Protein AF-0000000084338779 (afdb_homodimer)

Nearest PDB structures (foldseek):
  4zzl-assembly1_B  TM=6.891E-01  e=5.370E-05  Pseudomonas aeruginosa
  1lnw-assembly7_A  TM=6.850E-01  e=6.784E-05  Pseudomonas aeruginosa
  2nyx-assembly2_D  TM=7.012E-01  e=1.537E-04  Mycobacterium tuberculosis H37Rv
  7dvs-assembly1_B  TM=5.925E-01  e=2.454E-04  Streptococcus agalactiae
  7dvr-assembly1_A-2  TM=5.991E-01  e=1.942E-04  Streptococcus agalactiae NEM316

Sequence (320 aa):
MVVHHRVAELELSLLALFAGWVMADELQRRLVAEGLPDLRFSDAVVIQHVLAEPLSITELARRMGVTQQAASKTVADMERRGLLVRAPVPGDARARRLQLTGTGEAAVAAARRLRARLDAELADAYGAERLADARALLAEVIDRFGGTAAIRARRVRPPAMVVHHRVAELELSLLALFAGWVMADELQRRLVAEGLPDLRFSDAVVIQHVLAEPLSITELARRMGVTQQAASKTVADMERRGLLVRAPVPGDARARRLQLTGTGEAAVAAARRLRARLDAELADAYGAERLADARALLAEVIDRFGGTAAIRARRVRPPA

Secondary structure (DSSP, 8-state):
------GGGS-HHHHHHHHHHHHHHHHHHHHHHTT-TT--HHHHHHHHHHHHS---HHHHHHHHTS-HHHHHHHHHHHHHTTSEEEEEETTEEEEEEEEE-HHHHHHHHHHHHHHHHHHHHHHHHH-HHHHHHHHHHHHHHHHHTT-HHHHHTT------/------GGGS-HHHHHHHHHHHHHHHHHHHHHHTT-TT--HHHHHHHHHHHHS---HHHHHHHHTS-HHHHHHHHHHHHHTTSEEEEEETTEEEEEEEEE-HHHHHHHHHHHHHHHHHHHHHHHHH-HHHHHHHHHHHHHHHHHTT-HHHHHTT------

Organism: Pseudonocardia thermophila (NCBI:txid1848)

Foldseek 3Di:
DPPPDDPVRDDPVVVVVVVVVVVQVVLQVVCVVVVNNPDDPVVLLLVLLCVLDWDDLVRSCVLQVHDSVVSVVVVVSCVVVQQWDFDDDPPDRPHTTIDGDPSNVVSVVSSVVVVVVVLVVCCVVPNVVVSVVVVVVVVVVCVVVPNVVCVVSSSDYDDD/DPPPDDPVRDDPVVVVVVVVVVVQVVLQVVCVVVVNNPDDPVVLLLVLLCVLDWDDLVRSCVLQVHDSVVSVVVVVSCVVVQQWDFDDDPPHRPHTTIDGDPSNVVSVVSSVVVVVVVLVVCCVVPNVVVSVVVVVVVVVVCVVVPNVVCVVSSSDYDDD

Radius of gyration: 20.73 Å; Cα contacts (8 Å, |Δi|>4): 399; chains: 2; bounding box: 56×57×44 Å

pLDDT: mean 92.66, std 9.1, range [30.16, 98.62]

Solvent-accessible surface area (backbone atoms only — not comparable to full-atom values): 17028 Å² total; per-residue (Å²): 125,84,75,78,61,55,71,63,70,49,46,55,50,57,38,24,32,50,30,14,33,41,44,51,48,50,49,46,53,51,33,38,74,71,72,45,68,82,66,42,56,68,48,50,52,54,48,35,42,42,71,60,39,78,31,35,64,63,55,46,9,62,75,68,72,49,50,55,68,56,38,48,50,52,49,52,52,36,35,76,71,46,34,35,42,80,37,77,37,89,97,32,93,84,42,49,30,42,39,69,31,74,57,26,48,48,50,51,53,49,51,52,53,52,46,52,49,51,41,50,52,48,25,71,73,66,33,55,64,59,46,50,51,36,32,46,52,34,35,51,51,23,47,72,62,66,39,50,66,35,54,68,55,32,61,61,68,80,65,92,124,82,75,77,60,55,72,61,70,50,46,55,49,57,38,22,31,51,27,14,34,41,44,50,48,50,51,46,54,55,34,37,74,73,73,44,68,81,64,42,56,67,49,50,52,55,49,35,42,42,71,60,39,78,30,36,64,63,56,47,8,62,74,69,72,50,51,55,67,56,38,46,52,53,49,51,53,36,33,74,72,44,33,35,43,78,37,77,37,88,95,32,94,85,43,50,30,42,41,70,29,75,59,27,49,49,52,51,50,47,52,54,52,51,47,53,49,51,42,50,51,48,25,70,75,66,33,55,65,59,48,50,52,38,31,47,51,33,35,50,53,23,47,74,64,65,39,52,66,34,53,69,56,33,63,62,70,80,67,92

InterPro domains:
  IPR000835 MarR-type HTH domain [PF12802] (42-95)
  IPR000835 MarR-type HTH domain [PR00598] (55-71)
  IPR000835 MarR-type HTH domain [PR00598] (72-87)
  IPR000835 MarR-type HTH domain [PR00598] (91-107)
  IPR000835 MarR-type HTH domain [PR00598] (121-141)
  IPR000835 MarR-type HTH domain [PS50995] (7-143)
  IPR000835 MarR-type HTH domain [SM00347] (29-131)
  IPR036388 Winged helix-like DNA-binding domain superfamily [G3DSA:1.10.10.10] (12-149)
  IPR036390 Winged helix DNA-binding domain superfamily [SSF46785] (11-145)
  IPR039422 Transcription regulators MarR/SlyA-like [PTHR33164] (25-142)

Structure (mmCIF, N/CA/C/O backbone):
data_AF-0000000084338779-model_v1
#
loop_
_entity.id
_entity.type
_entity.pdbx_description
1 polymer 'Transcriptional regulator, MarR family'
#
loop_
_atom_site.group_PDB
_atom_site.id
_atom_site.type_symbol
_atom_site.label_atom_id
_atom_site.label_alt_id
_atom_site.label_comp_id
_atom_site.label_asym_id
_atom_site.label_entity_id
_atom_site.label_seq_id
_atom_site.pdbx_PDB_ins_code
_atom_site.Cartn_x
_atom_site.Cartn_y
_atom_site.Cartn_z
_atom_site.occupancy
_atom_site.B_iso_or_equiv
_atom_site.auth_seq_id
_atom_site.auth_comp_id
_atom_site.auth_asym_id
_atom_site.auth_atom_id
_atom_site.pdbx_PDB_model_num
ATOM 1 N N . MET A 1 1 ? -21.984 -16.891 5.262 1 30.16 1 MET A N 1
ATOM 2 C CA . MET A 1 1 ? -20.797 -17.609 5.691 1 30.16 1 MET A CA 1
ATOM 3 C C . MET A 1 1 ? -19.531 -16.844 5.332 1 30.16 1 MET A C 1
ATOM 5 O O . MET A 1 1 ? -19.312 -16.516 4.168 1 30.16 1 MET A O 1
ATOM 9 N N . VAL A 1 2 ? -19.078 -15.953 6.152 1 39.38 2 VAL A N 1
ATOM 10 C CA . VAL A 1 2 ? -17.859 -15.211 5.855 1 39.38 2 VAL A CA 1
ATOM 11 C C . VAL A 1 2 ? -16.781 -16.172 5.379 1 39.38 2 VAL A C 1
ATOM 13 O O . VAL A 1 2 ? -16.406 -17.109 6.094 1 39.38 2 VAL A O 1
ATOM 16 N N . VAL A 1 3 ? -16.828 -16.688 4.164 1 47.28 3 VAL A N 1
ATOM 17 C CA . VAL A 1 3 ? -15.852 -17.625 3.604 1 47.28 3 VAL A CA 1
ATOM 18 C C . VAL A 1 3 ? -14.438 -17.172 3.979 1 47.28 3 VAL A C 1
ATOM 20 O O . VAL A 1 3 ? -14.039 -16.047 3.682 1 47.28 3 VAL A O 1
ATOM 23 N N . HIS A 1 4 ? -14.148 -17.766 5.348 1 57.28 4 HIS A N 1
ATOM 24 C CA . HIS A 1 4 ? -12.758 -17.578 5.742 1 57.28 4 HIS A CA 1
ATOM 25 C C . HIS A 1 4 ? -11.805 -18.062 4.656 1 57.28 4 HIS A C 1
ATOM 27 O O . HIS A 1 4 ? -11.773 -19.25 4.34 1 57.28 4 HIS A O 1
ATOM 33 N N . HIS A 1 5 ? -11.445 -17.25 3.719 1 72.62 5 HIS A N 1
ATOM 34 C CA . HIS A 1 5 ? -10.516 -17.641 2.668 1 72.62 5 HIS A CA 1
ATOM 35 C C . HIS A 1 5 ? -9.102 -17.797 3.217 1 72.62 5 HIS A C 1
ATOM 37 O O . HIS A 1 5 ? -8.664 -17 4.047 1 72.62 5 HIS A O 1
ATOM 43 N N . ARG A 1 6 ? -8.617 -19.156 3.031 1 86.31 6 ARG A N 1
ATOM 44 C CA . ARG A 1 6 ? -7.191 -19.328 3.283 1 86.31 6 ARG A CA 1
ATOM 45 C C . ARG A 1 6 ? -6.375 -18.266 2.57 1 86.31 6 ARG A C 1
ATOM 47 O O . ARG A 1 6 ? -6.695 -17.875 1.446 1 86.31 6 ARG A O 1
ATOM 54 N N . VAL A 1 7 ? -5.434 -17.766 3.285 1 92.44 7 VAL A N 1
ATOM 55 C CA . VAL A 1 7 ? -4.594 -16.703 2.748 1 92.44 7 VAL A CA 1
ATOM 56 C C . VAL A 1 7 ? -4.07 -17.109 1.37 1 92.44 7 VAL A C 1
ATOM 58 O O . VAL A 1 7 ? -4.07 -16.297 0.44 1 92.44 7 VAL A O 1
ATOM 61 N N . ALA A 1 8 ? -3.734 -18.406 1.22 1 90.75 8 ALA A N 1
ATOM 62 C CA . ALA A 1 8 ? -3.164 -18.891 -0.036 1 90.75 8 ALA A CA 1
ATOM 63 C C . ALA A 1 8 ? -4.207 -18.891 -1.15 1 90.75 8 ALA A C 1
ATOM 65 O O . ALA A 1 8 ? -3.865 -19.031 -2.328 1 90.75 8 ALA A O 1
ATOM 66 N N . GLU A 1 9 ? -5.48 -18.734 -0.827 1 92.94 9 GLU A N 1
ATOM 67 C CA . GLU A 1 9 ? -6.559 -18.75 -1.809 1 92.94 9 GLU A CA 1
ATOM 68 C C . GLU A 1 9 ? -6.902 -17.344 -2.291 1 92.94 9 GLU A C 1
ATOM 70 O O . GLU A 1 9 ? -7.703 -17.188 -3.213 1 92.94 9 GLU A O 1
ATOM 75 N N . LEU A 1 10 ? -6.277 -16.422 -1.696 1 95.88 10 LEU A N 1
ATOM 76 C CA . LEU A 1 10 ? -6.527 -15.039 -2.09 1 95.88 10 LEU A CA 1
ATOM 77 C C . LEU A 1 10 ? -6.004 -14.773 -3.496 1 95.88 10 LEU A C 1
ATOM 79 O O . LEU A 1 10 ? -5.094 -15.461 -3.965 1 95.88 10 LEU A O 1
ATOM 83 N N . GLU A 1 11 ? -6.625 -13.82 -4.172 1 97.5 11 GLU A N 1
ATOM 84 C CA . GLU A 1 11 ? -6.176 -13.391 -5.492 1 97.5 11 GLU A CA 1
ATOM 85 C C . GLU A 1 11 ? -4.781 -12.773 -5.43 1 97.5 11 GLU A C 1
ATOM 87 O O . GLU A 1 11 ? -4.375 -12.25 -4.387 1 97.5 11 GLU A O 1
ATOM 92 N N . LEU A 1 12 ? -4.078 -12.805 -6.543 1 98.19 12 LEU A N 1
ATOM 93 C CA . LEU A 1 12 ? -2.705 -12.32 -6.633 1 98.19 12 LEU A CA 1
ATOM 94 C C . LEU A 1 12 ? -2.613 -10.859 -6.207 1 98.19 12 LEU A C 1
ATOM 96 O O . LEU A 1 12 ? -1.65 -10.461 -5.547 1 98.19 12 LEU A O 1
ATOM 100 N N . SER A 1 13 ? -3.627 -10.125 -6.559 1 97.69 13 SER A N 1
ATOM 101 C CA . SER A 1 13 ? -3.613 -8.703 -6.246 1 97.69 13 SER A CA 1
ATOM 102 C C . SER A 1 13 ? -3.561 -8.461 -4.742 1 97.69 13 SER A C 1
ATOM 104 O O . SER A 1 13 ? -2.773 -7.645 -4.262 1 97.69 13 SER A O 1
ATOM 106 N N . LEU A 1 14 ? -4.324 -9.219 -3.947 1 96.38 14 LEU A N 1
ATOM 107 C CA . LEU A 1 14 ? -4.34 -9.086 -2.494 1 96.38 14 LEU A CA 1
ATOM 108 C C . LEU A 1 14 ? -3.049 -9.625 -1.886 1 96.38 14 LEU A C 1
ATOM 110 O O . LEU A 1 14 ? -2.467 -9 -0.999 1 96.38 14 LEU A O 1
ATOM 114 N N . LEU A 1 15 ? -2.59 -10.75 -2.381 1 98.06 15 LEU A N 1
ATOM 115 C CA . LEU A 1 15 ? -1.375 -11.352 -1.848 1 98.06 15 LEU A CA 1
ATOM 116 C C . LEU A 1 15 ? -0.168 -10.453 -2.088 1 98.06 15 LEU A C 1
ATOM 118 O O . LEU A 1 15 ? 0.692 -10.312 -1.215 1 98.06 15 LEU A O 1
ATOM 122 N N . ALA A 1 16 ? -0.096 -9.875 -3.271 1 98.44 16 ALA A N 1
ATOM 123 C CA . ALA A 1 16 ? 1.002 -8.961 -3.576 1 98.44 16 ALA A CA 1
ATOM 124 C C . ALA A 1 16 ? 0.98 -7.746 -2.646 1 98.44 16 ALA A C 1
ATOM 126 O O . ALA A 1 16 ? 1.998 -7.402 -2.039 1 98.44 16 ALA A O 1
ATOM 127 N N . LEU A 1 17 ? -0.153 -7.219 -2.486 1 96.81 17 LEU A N 1
ATOM 128 C CA . LEU A 1 17 ? -0.306 -6.043 -1.637 1 96.81 17 LEU A CA 1
ATOM 129 C C . LEU A 1 17 ? 0.068 -6.363 -0.194 1 96.81 17 LEU A C 1
ATOM 131 O O . LEU A 1 17 ? 0.86 -5.645 0.421 1 96.81 17 LEU A O 1
ATOM 135 N N . PHE A 1 18 ? -0.479 -7.441 0.342 1 97.19 18 PHE A N 1
ATOM 136 C CA . PHE A 1 18 ? -0.253 -7.801 1.738 1 97.19 18 PHE A CA 1
ATOM 137 C C . PHE A 1 18 ? 1.191 -8.227 1.96 1 97.19 18 PHE A C 1
ATOM 139 O O . PHE A 1 18 ? 1.789 -7.91 2.99 1 97.19 18 PHE A O 1
ATOM 146 N N . ALA A 1 19 ? 1.77 -8.922 1.011 1 98.38 19 ALA A N 1
ATOM 147 C CA . ALA A 1 19 ? 3.18 -9.289 1.119 1 98.38 19 ALA A CA 1
ATOM 148 C C . ALA A 1 19 ? 4.066 -8.047 1.111 1 98.38 19 ALA A C 1
ATOM 150 O O . ALA A 1 19 ? 5.02 -7.953 1.889 1 98.38 19 ALA A O 1
ATOM 151 N N . GLY A 1 20 ? 3.727 -7.117 0.194 1 97.69 20 GLY A N 1
ATOM 152 C CA . GLY A 1 20 ? 4.441 -5.852 0.192 1 97.69 20 GLY A CA 1
ATOM 153 C C . GLY A 1 20 ? 4.375 -5.125 1.522 1 97.69 20 GLY A C 1
ATOM 154 O O . GLY A 1 20 ? 5.379 -4.582 1.991 1 97.69 20 GLY A O 1
ATOM 155 N N . TRP A 1 21 ? 3.199 -5.176 2.16 1 96.25 21 TRP A N 1
ATOM 156 C CA . TRP A 1 21 ? 2.979 -4.465 3.414 1 96.25 21 TRP A CA 1
ATOM 157 C C . TRP A 1 21 ? 3.738 -5.125 4.559 1 96.25 21 TRP A C 1
ATOM 159 O O . TRP A 1 21 ? 4.418 -4.453 5.332 1 96.25 21 TRP A O 1
ATOM 169 N N . VAL A 1 22 ? 3.695 -6.422 4.645 1 97 22 VAL A N 1
ATOM 170 C CA . VAL A 1 22 ? 4.352 -7.082 5.766 1 97 22 VAL A CA 1
ATOM 171 C C . VAL A 1 22 ? 5.867 -6.973 5.617 1 97 22 VAL A C 1
ATOM 173 O O . VAL A 1 22 ? 6.59 -6.879 6.609 1 97 22 VAL A O 1
ATOM 176 N N . MET A 1 23 ? 6.379 -6.992 4.43 1 97.69 23 MET A N 1
ATOM 177 C CA . MET A 1 23 ? 7.812 -6.82 4.219 1 97.69 23 MET A CA 1
ATOM 178 C C . MET A 1 23 ? 8.234 -5.383 4.5 1 97.69 23 MET A C 1
ATOM 180 O O . MET A 1 23 ? 9.344 -5.145 4.988 1 97.69 23 MET A O 1
ATOM 184 N N . ALA A 1 24 ? 7.367 -4.422 4.148 1 95.9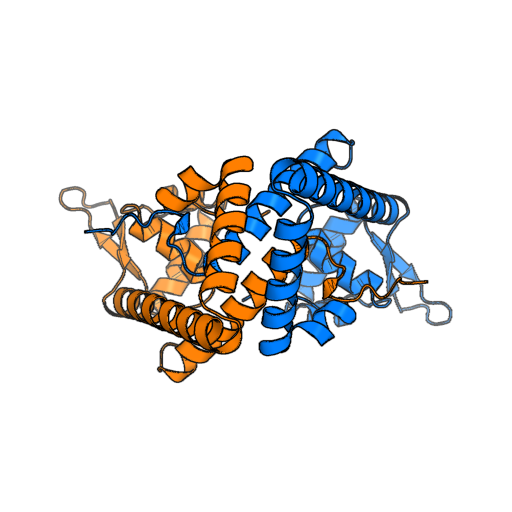4 24 ALA A N 1
ATOM 185 C CA . ALA A 1 24 ? 7.648 -3.035 4.512 1 95.94 24 ALA A CA 1
ATOM 186 C C . ALA A 1 24 ? 7.738 -2.869 6.023 1 95.94 24 ALA A C 1
ATOM 188 O O . ALA A 1 24 ? 8.617 -2.166 6.527 1 95.94 24 ALA A O 1
ATOM 189 N N . ASP A 1 25 ? 6.848 -3.539 6.762 1 95.25 25 ASP A N 1
ATOM 190 C CA . ASP A 1 25 ? 6.883 -3.512 8.219 1 95.25 25 ASP A CA 1
ATOM 191 C C . ASP A 1 25 ? 8.172 -4.129 8.75 1 95.25 25 ASP A C 1
ATOM 193 O O . ASP A 1 25 ? 8.781 -3.605 9.688 1 95.25 25 ASP A O 1
ATOM 197 N N . GLU A 1 26 ? 8.523 -5.227 8.133 1 96.62 26 GLU A N 1
ATOM 198 C CA . GLU A 1 26 ? 9.773 -5.871 8.531 1 96.62 26 GLU A CA 1
ATOM 199 C C . GLU A 1 26 ? 10.969 -4.957 8.273 1 96.62 26 GLU A C 1
ATOM 201 O O . GLU A 1 26 ? 11.875 -4.863 9.109 1 96.62 26 GLU A O 1
ATOM 206 N N . LEU A 1 27 ? 10.984 -4.309 7.141 1 96.12 27 LEU A N 1
ATOM 207 C CA . LEU A 1 27 ? 12.047 -3.361 6.828 1 96.12 27 LEU A CA 1
ATOM 208 C C . LEU A 1 27 ? 12.117 -2.256 7.875 1 96.12 27 LEU A C 1
ATOM 210 O O . LEU A 1 27 ? 13.203 -1.873 8.312 1 96.12 27 LEU A O 1
ATOM 214 N N . GLN A 1 28 ? 10.984 -1.75 8.281 1 94.06 28 GLN A N 1
ATOM 215 C CA . GLN A 1 28 ? 10.93 -0.717 9.312 1 94.06 28 GLN A CA 1
ATOM 216 C C . GLN A 1 28 ? 11.531 -1.215 10.625 1 94.06 28 GLN A C 1
ATOM 218 O O . GLN A 1 28 ? 12.305 -0.502 11.266 1 94.06 28 GLN A O 1
ATOM 223 N N . ARG A 1 29 ? 11.211 -2.42 10.992 1 94.62 29 ARG A N 1
ATOM 224 C CA . ARG A 1 29 ? 11.758 -3.01 12.211 1 94.62 29 ARG A CA 1
ATOM 225 C C . ARG A 1 29 ? 13.281 -3.078 12.148 1 94.62 29 ARG A C 1
ATOM 227 O O . ARG A 1 29 ? 13.969 -2.77 13.125 1 94.62 29 ARG A O 1
ATOM 234 N N . ARG A 1 30 ? 13.742 -3.455 11.039 1 95.88 30 ARG A N 1
ATOM 235 C CA . ARG A 1 30 ? 15.188 -3.58 10.859 1 95.88 30 ARG A CA 1
ATOM 236 C C . ARG A 1 30 ? 15.859 -2.213 10.883 1 95.88 30 ARG A C 1
ATOM 238 O O . ARG A 1 30 ? 16.969 -2.07 11.398 1 95.88 30 ARG A O 1
ATOM 245 N N . LEU A 1 31 ? 15.211 -1.235 10.281 1 93.94 31 LEU A N 1
ATOM 246 C CA . LEU A 1 31 ? 15.742 0.122 10.297 1 93.94 31 LEU A CA 1
ATOM 247 C C . LEU A 1 31 ? 15.852 0.643 11.727 1 93.94 31 LEU A C 1
ATOM 249 O O . LEU A 1 31 ? 16.859 1.24 12.102 1 93.94 31 LEU A O 1
ATOM 253 N N . VAL A 1 32 ? 14.859 0.402 12.508 1 92.62 32 VAL A N 1
ATOM 254 C CA . VAL A 1 32 ? 14.867 0.793 13.914 1 92.62 32 VAL A CA 1
ATOM 255 C C . VAL A 1 32 ? 16.031 0.109 14.633 1 92.62 32 VAL A C 1
ATOM 257 O O . VAL A 1 32 ? 16.75 0.748 15.398 1 92.62 32 VAL A O 1
ATOM 260 N N . ALA A 1 33 ? 16.219 -1.124 14.367 1 94.38 33 ALA A N 1
ATOM 261 C CA . ALA A 1 33 ? 17.266 -1.904 15.008 1 94.38 33 ALA A CA 1
ATOM 262 C C . ALA A 1 33 ? 18.656 -1.362 14.648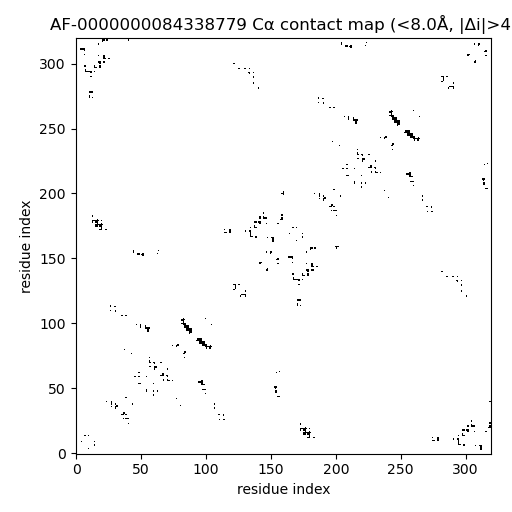 1 94.38 33 ALA A C 1
ATOM 264 O O . ALA A 1 33 ? 19.594 -1.49 15.43 1 94.38 33 ALA A O 1
ATOM 265 N N . GLU A 1 34 ? 18.734 -0.732 13.484 1 91.88 34 GLU A N 1
ATOM 266 C CA . GLU A 1 34 ? 20 -0.17 13.031 1 91.88 34 GLU A CA 1
ATOM 267 C C . GLU A 1 34 ? 20.172 1.27 13.516 1 91.88 34 GLU A C 1
ATOM 269 O O . GLU A 1 34 ? 21.141 1.943 13.148 1 91.88 34 GLU A O 1
ATOM 274 N N . GLY A 1 35 ? 19.219 1.774 14.297 1 89.31 35 GLY A N 1
ATOM 275 C CA . GLY A 1 35 ? 19.328 3.109 14.859 1 89.31 35 GLY A CA 1
ATOM 276 C C . GLY A 1 35 ? 18.812 4.195 13.945 1 89.31 35 GLY A C 1
ATOM 277 O O . GLY A 1 35 ? 19.234 5.348 14.023 1 89.31 35 GLY A O 1
ATOM 278 N N . LEU A 1 36 ? 17.953 3.789 12.969 1 87.88 36 LEU A N 1
ATOM 279 C CA . LEU A 1 36 ? 17.328 4.723 12.039 1 87.88 36 LEU A CA 1
ATOM 280 C C . LEU A 1 36 ? 15.805 4.672 12.164 1 87.88 36 LEU A C 1
ATOM 282 O O . LEU A 1 36 ? 15.102 4.379 11.195 1 87.88 36 LEU A O 1
ATOM 286 N N . PRO A 1 37 ? 15.312 5.098 13.328 1 83.81 37 PRO A N 1
ATOM 287 C CA . PRO A 1 37 ? 13.883 4.957 13.617 1 83.81 37 PRO A CA 1
ATOM 288 C C . PRO A 1 37 ? 13.039 6.027 12.93 1 83.81 37 PRO A C 1
ATOM 290 O O . PRO A 1 37 ? 11.812 5.906 12.867 1 83.81 37 PRO A O 1
ATOM 293 N N . ASP A 1 38 ? 13.688 6.945 12.359 1 82.06 38 ASP A N 1
ATOM 294 C CA . ASP A 1 38 ? 12.938 8.133 11.953 1 82.06 38 ASP A CA 1
ATOM 295 C C . ASP A 1 38 ? 12.469 8.016 10.508 1 82.06 38 ASP A C 1
ATOM 297 O O . ASP A 1 38 ? 11.742 8.883 10.016 1 82.06 38 ASP A O 1
ATOM 301 N N . LEU A 1 39 ? 12.898 7.008 9.828 1 88.19 39 LEU A N 1
ATOM 302 C CA . LEU A 1 39 ? 12.414 6.82 8.469 1 88.19 39 LEU A CA 1
ATOM 303 C C . LEU A 1 39 ? 11.109 6.031 8.461 1 88.19 39 LEU A C 1
ATOM 305 O O . LEU A 1 39 ? 11.07 4.879 8.906 1 88.19 39 LEU A O 1
ATOM 309 N N . ARG A 1 40 ? 10.07 6.648 7.996 1 88.25 40 ARG A N 1
ATOM 310 C CA . ARG A 1 40 ? 8.742 6.047 7.914 1 88.25 40 ARG A CA 1
ATOM 311 C C . ARG A 1 40 ? 8.406 5.664 6.477 1 88.25 40 ARG A C 1
ATOM 313 O O . ARG A 1 40 ? 9.031 6.16 5.535 1 88.25 40 ARG A O 1
ATOM 320 N N . PHE A 1 41 ? 7.465 4.816 6.371 1 88.31 41 PHE A N 1
ATOM 321 C CA . PHE A 1 41 ? 6.988 4.398 5.055 1 88.31 41 PHE A CA 1
ATOM 322 C C . PHE A 1 41 ? 6.555 5.605 4.23 1 88.31 41 PHE A C 1
ATOM 324 O O . PHE A 1 41 ? 6.898 5.715 3.053 1 88.31 41 PHE A O 1
ATOM 331 N N . SER A 1 42 ? 5.816 6.508 4.836 1 87.69 42 SER A N 1
ATOM 332 C CA . SER A 1 42 ? 5.336 7.703 4.156 1 87.69 42 SER A CA 1
ATOM 333 C C . SER A 1 42 ? 6.496 8.586 3.707 1 87.69 42 SER A C 1
ATOM 335 O O . SER A 1 42 ? 6.387 9.305 2.711 1 87.69 42 SER A O 1
ATOM 337 N N . ASP A 1 43 ? 7.609 8.555 4.418 1 92.19 43 ASP A N 1
ATOM 338 C CA . ASP A 1 43 ? 8.789 9.328 4.043 1 92.19 43 ASP A CA 1
ATOM 339 C C . ASP A 1 43 ? 9.398 8.805 2.744 1 92.19 43 ASP A C 1
ATOM 341 O O . ASP A 1 43 ? 9.906 9.578 1.932 1 92.19 43 ASP A O 1
ATOM 345 N N . ALA A 1 44 ? 9.312 7.523 2.648 1 90.5 44 ALA A N 1
ATOM 346 C CA . ALA A 1 44 ? 9.914 6.875 1.484 1 90.5 44 ALA A CA 1
ATOM 347 C C . ALA A 1 44 ? 9.273 7.375 0.19 1 90.5 44 ALA A C 1
ATOM 349 O O . ALA A 1 44 ? 9.961 7.547 -0.82 1 90.5 44 ALA A O 1
ATOM 350 N N . VAL A 1 45 ? 8.078 7.648 0.216 1 90.12 45 VAL A N 1
ATOM 351 C CA . VAL A 1 45 ? 7.379 8.156 -0.961 1 90.12 45 VAL A CA 1
ATOM 352 C C . VAL A 1 45 ? 7.926 9.531 -1.338 1 90.12 45 VAL A C 1
ATOM 354 O O . VAL A 1 45 ? 8.266 9.773 -2.498 1 90.12 45 VAL A O 1
ATOM 357 N N . VAL A 1 46 ? 8.07 10.352 -0.405 1 93.25 46 VAL A N 1
ATOM 358 C CA . VAL A 1 46 ? 8.609 11.688 -0.628 1 93.25 46 VAL A CA 1
ATOM 359 C C . VAL A 1 46 ? 10.055 11.594 -1.108 1 93.25 46 VAL A C 1
ATOM 361 O O . VAL A 1 46 ? 10.438 12.258 -2.074 1 93.25 46 VAL A O 1
ATOM 364 N N . ILE A 1 47 ? 10.805 10.781 -0.476 1 93.81 47 ILE A N 1
ATOM 365 C CA . ILE A 1 47 ? 12.227 10.633 -0.766 1 93.81 47 ILE A CA 1
ATOM 366 C C . ILE A 1 47 ? 12.414 10.188 -2.211 1 93.81 47 ILE A C 1
ATOM 368 O O . ILE A 1 47 ? 13.312 10.672 -2.91 1 93.81 47 ILE A O 1
ATOM 372 N N . GLN A 1 48 ? 11.57 9.328 -2.668 1 91.38 48 GLN A N 1
ATOM 373 C CA . GLN A 1 48 ? 11.68 8.852 -4.047 1 91.38 48 GLN A CA 1
ATOM 374 C C . GLN A 1 48 ? 11.484 10 -5.035 1 91.38 48 GLN A C 1
ATOM 376 O O . GLN A 1 48 ? 12.195 10.086 -6.039 1 91.38 48 GLN A O 1
ATOM 381 N N . HIS A 1 49 ? 10.602 10.844 -4.738 1 91.88 49 HIS A N 1
ATOM 382 C CA . HIS A 1 49 ? 10.375 11.984 -5.613 1 91.88 49 HIS A CA 1
ATOM 383 C C . HIS A 1 49 ? 11.57 12.93 -5.613 1 91.88 49 HIS A C 1
ATOM 385 O O . HIS A 1 49 ? 11.977 13.422 -6.664 1 91.88 49 HIS A O 1
ATOM 391 N N . VAL A 1 50 ? 12.148 13.109 -4.488 1 92.88 50 VAL A N 1
ATOM 392 C CA . VAL A 1 50 ? 13.273 14.039 -4.34 1 92.88 50 VAL A CA 1
ATOM 393 C C . VAL A 1 50 ? 14.516 13.445 -4.996 1 92.88 50 VAL A C 1
ATOM 395 O O . VAL A 1 50 ? 15.328 14.18 -5.57 1 92.88 50 VAL A O 1
ATOM 398 N N . LEU A 1 51 ? 14.641 12.172 -4.938 1 90.25 51 LEU A N 1
ATOM 399 C CA . LEU A 1 51 ? 15.773 11.484 -5.551 1 90.25 51 LEU A CA 1
ATOM 400 C C . LEU A 1 51 ? 15.695 11.562 -7.07 1 90.25 51 LEU A C 1
ATOM 402 O O . LEU A 1 51 ? 16.719 11.609 -7.75 1 90.25 51 LEU A O 1
ATOM 406 N N . ALA A 1 52 ? 14.523 11.57 -7.551 1 88.75 52 ALA A N 1
ATOM 407 C CA . ALA A 1 52 ? 14.328 11.633 -8.992 1 88.75 52 ALA A CA 1
ATOM 408 C C . ALA A 1 52 ? 14.805 12.969 -9.555 1 88.75 52 ALA A C 1
ATOM 410 O O . ALA A 1 52 ? 15.43 13.016 -10.617 1 88.75 52 ALA A O 1
ATOM 411 N N . GLU A 1 53 ? 14.508 14 -8.891 1 89 53 GLU A N 1
ATOM 412 C CA . GLU A 1 53 ? 14.906 15.359 -9.266 1 89 53 GLU A CA 1
ATOM 413 C C . GLU A 1 53 ? 14.68 16.344 -8.125 1 89 53 GLU A C 1
ATOM 415 O O . GLU A 1 53 ? 13.781 16.141 -7.301 1 89 53 GLU A O 1
ATOM 420 N N . PRO A 1 54 ? 15.594 17.312 -8.094 1 89 54 PRO A N 1
ATOM 421 C CA . PRO A 1 54 ? 15.32 18.359 -7.098 1 89 54 PRO A CA 1
ATOM 422 C C . PRO A 1 54 ? 13.969 19.031 -7.305 1 89 54 PRO A C 1
ATOM 424 O O . PRO A 1 54 ? 13.641 19.422 -8.422 1 89 54 PRO A O 1
ATOM 427 N N . LEU A 1 55 ? 13.172 19.094 -6.223 1 94.62 55 LEU A N 1
ATOM 428 C CA . LEU A 1 55 ? 11.82 19.625 -6.348 1 94.62 55 LEU A CA 1
ATOM 429 C C . LEU A 1 55 ? 11.586 20.766 -5.367 1 94.62 55 LEU A C 1
ATOM 431 O O . LEU A 1 55 ? 12.141 20.766 -4.262 1 94.62 55 LEU A O 1
ATOM 435 N N . SER A 1 56 ? 10.781 21.734 -5.863 1 95.62 56 SER A N 1
ATOM 436 C CA . SER A 1 56 ? 10.172 22.656 -4.914 1 95.62 56 SER A CA 1
ATOM 437 C C . SER A 1 56 ? 9.016 21.984 -4.172 1 95.62 56 SER A C 1
ATOM 439 O O . SER A 1 56 ? 8.555 20.906 -4.562 1 95.62 56 SER A O 1
ATOM 441 N N . ILE A 1 57 ? 8.578 22.641 -3.125 1 95.19 57 ILE A N 1
ATOM 442 C CA . ILE A 1 57 ? 7.441 22.109 -2.381 1 95.19 57 ILE A CA 1
ATOM 443 C C . ILE A 1 57 ? 6.207 22.078 -3.279 1 95.19 57 ILE A C 1
ATOM 445 O O . ILE A 1 57 ? 5.41 21.141 -3.217 1 95.19 57 ILE A O 1
ATOM 449 N N . THR A 1 58 ? 6.133 23.062 -4.082 1 95.31 58 THR A N 1
ATOM 450 C CA . THR A 1 58 ? 5.004 23.156 -5 1 95.31 58 THR A CA 1
ATOM 451 C C . THR A 1 58 ? 5.023 22 -5.996 1 95.31 58 THR A C 1
ATOM 453 O O . THR A 1 58 ? 3.994 21.359 -6.242 1 95.31 58 THR A O 1
ATOM 456 N N . GLU A 1 59 ? 6.137 21.766 -6.508 1 95.69 59 GLU A N 1
ATOM 457 C CA . GLU A 1 59 ? 6.289 20.656 -7.441 1 95.69 59 GLU A CA 1
ATOM 458 C C . GLU A 1 59 ? 6.027 19.312 -6.762 1 95.69 59 GLU A C 1
ATOM 460 O O . GLU A 1 59 ? 5.402 18.422 -7.344 1 95.69 59 GLU A O 1
ATOM 465 N N . LEU A 1 60 ? 6.496 19.109 -5.562 1 95.44 60 LEU A N 1
ATOM 466 C CA . LEU A 1 60 ? 6.254 17.906 -4.793 1 95.44 60 LEU A CA 1
ATOM 467 C C . LEU A 1 60 ? 4.762 17.688 -4.562 1 95.44 60 LEU A C 1
ATOM 469 O O . LEU A 1 60 ? 4.25 16.578 -4.738 1 95.44 60 LEU A O 1
ATOM 473 N N . ALA A 1 61 ? 4.059 18.734 -4.184 1 95.62 61 ALA A N 1
ATOM 474 C CA . ALA A 1 61 ? 2.619 18.672 -3.938 1 95.62 61 ALA A CA 1
ATOM 475 C C . ALA A 1 61 ? 1.871 18.188 -5.172 1 9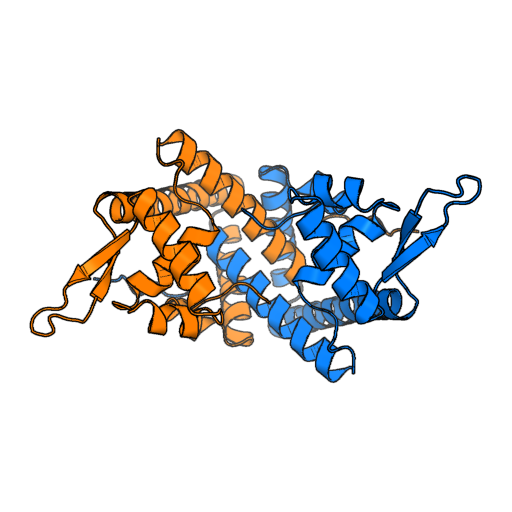5.62 61 ALA A C 1
ATOM 477 O O . ALA A 1 61 ? 1.012 17.297 -5.078 1 95.62 61 ALA A O 1
ATOM 478 N N . ARG A 1 62 ? 2.279 18.703 -6.297 1 94 62 ARG A N 1
ATOM 479 C CA . ARG A 1 62 ? 1.667 18.312 -7.562 1 94 62 ARG A CA 1
ATOM 480 C C . ARG A 1 62 ? 1.909 16.844 -7.859 1 94 62 ARG A C 1
ATOM 482 O O . ARG A 1 62 ? 0.982 16.125 -8.227 1 94 62 ARG A O 1
ATOM 489 N N . ARG A 1 63 ? 3.094 16.422 -7.637 1 91.56 63 ARG A N 1
ATOM 490 C CA . ARG A 1 63 ? 3.455 15.031 -7.91 1 91.56 63 ARG A CA 1
ATOM 491 C C . ARG A 1 63 ? 2.725 14.078 -6.973 1 91.56 63 ARG A C 1
ATOM 493 O O . ARG A 1 63 ? 2.375 12.961 -7.359 1 91.56 63 ARG A O 1
ATOM 500 N N . MET A 1 64 ? 2.529 14.5 -5.805 1 90.56 64 MET A N 1
ATOM 501 C CA . MET A 1 64 ? 1.9 13.648 -4.797 1 90.56 64 MET A CA 1
ATOM 502 C C . MET A 1 64 ? 0.38 13.742 -4.883 1 90.56 64 MET A C 1
ATOM 504 O O . MET A 1 64 ? -0.329 12.938 -4.27 1 90.56 64 MET A O 1
ATOM 508 N N . GLY A 1 65 ? -0.149 14.703 -5.551 1 90.38 65 GLY A N 1
ATOM 509 C CA . GLY A 1 65 ? -1.587 14.898 -5.641 1 90.38 65 GLY A CA 1
ATOM 510 C C . GLY A 1 65 ? -2.199 15.398 -4.348 1 90.38 65 GLY A C 1
ATOM 511 O O . GLY A 1 65 ? -3.293 14.977 -3.965 1 90.38 65 GLY A O 1
ATOM 512 N N . VAL A 1 66 ? -1.469 16.203 -3.602 1 92.06 66 VAL A N 1
ATOM 513 C CA . VAL A 1 66 ? -1.944 16.766 -2.346 1 92.06 66 VAL A CA 1
ATOM 514 C C . VAL A 1 66 ? -1.854 18.297 -2.406 1 92.06 66 VAL A C 1
ATOM 516 O O . VAL A 1 66 ? -1.312 18.859 -3.365 1 92.06 66 VAL A O 1
ATOM 519 N N . THR A 1 67 ? -2.41 18.922 -1.404 1 95.25 67 THR A N 1
ATOM 520 C CA . THR A 1 67 ? -2.34 20.391 -1.343 1 95.25 67 THR A CA 1
ATOM 521 C C . THR A 1 67 ? -0.934 20.844 -0.969 1 95.25 67 THR A C 1
ATOM 523 O O . THR A 1 67 ? -0.167 20.078 -0.372 1 95.25 67 THR A O 1
ATOM 526 N N . GLN A 1 68 ? -0.677 22.016 -1.337 1 95.69 68 GLN A N 1
ATOM 527 C CA . GLN A 1 68 ? 0.591 22.625 -0.947 1 95.69 68 GLN A CA 1
ATOM 528 C C . GLN A 1 68 ? 0.754 22.641 0.57 1 95.69 68 GLN A C 1
ATOM 530 O O . GLN A 1 68 ? 1.854 22.422 1.082 1 95.69 68 GLN A O 1
ATOM 535 N N . GLN A 1 69 ? -0.298 22.891 1.168 1 96.75 69 GLN A N 1
ATOM 536 C CA . GLN A 1 69 ? -0.274 22.922 2.627 1 96.75 69 GLN A CA 1
ATOM 537 C C . GLN A 1 69 ? 0.112 21.562 3.203 1 96.75 69 GLN A C 1
ATOM 539 O O . GLN A 1 69 ? 0.94 21.484 4.113 1 96.75 69 GLN A O 1
ATOM 544 N N . ALA A 1 70 ? -0.472 20.547 2.684 1 94.5 70 ALA A N 1
ATOM 545 C CA . ALA A 1 70 ? -0.187 19.188 3.146 1 94.5 70 ALA A CA 1
ATOM 546 C C . ALA A 1 70 ? 1.264 18.812 2.865 1 94.5 70 ALA A C 1
ATOM 548 O O . ALA A 1 70 ? 1.94 18.25 3.727 1 94.5 70 ALA A O 1
ATOM 549 N N . ALA A 1 71 ? 1.67 19.109 1.689 1 95.75 71 ALA A N 1
ATOM 550 C CA . ALA A 1 71 ? 3.057 18.828 1.329 1 95.75 71 ALA A CA 1
ATOM 551 C C . ALA A 1 71 ? 4.023 19.609 2.219 1 95.75 71 ALA A C 1
ATOM 553 O O . ALA A 1 71 ? 5.051 19.078 2.646 1 95.75 71 ALA A O 1
ATOM 554 N N . SER A 1 72 ? 3.721 20.844 2.512 1 96.69 72 SER A N 1
ATOM 555 C CA . SER A 1 72 ? 4.566 21.672 3.357 1 96.69 72 SER A CA 1
ATOM 556 C C . SER A 1 72 ? 4.68 21.109 4.766 1 96.69 72 SER A C 1
ATOM 558 O O . SER A 1 72 ? 5.766 21.094 5.352 1 96.69 72 SER A O 1
ATOM 560 N N . LYS A 1 73 ? 3.596 20.641 5.199 1 96.56 73 LYS A N 1
ATOM 561 C CA . LYS A 1 73 ? 3.594 20.031 6.535 1 96.56 73 LYS A CA 1
ATOM 562 C C . LYS A 1 73 ? 4.461 18.781 6.574 1 96.56 73 LYS A C 1
ATOM 564 O O . LYS A 1 73 ? 5.23 18.578 7.516 1 96.56 73 LYS A O 1
ATOM 569 N N . THR A 1 74 ? 4.285 17.969 5.59 1 95.25 74 THR A N 1
ATOM 570 C CA . THR A 1 74 ? 5.07 16.75 5.48 1 95.25 74 THR A CA 1
ATOM 571 C C . THR A 1 74 ? 6.562 17.062 5.414 1 95.25 74 THR A C 1
ATOM 573 O O . THR A 1 74 ? 7.367 16.469 6.121 1 95.25 74 THR A O 1
ATOM 576 N N . VAL A 1 75 ? 6.895 18.031 4.641 1 96.06 75 VAL A N 1
ATOM 577 C CA . VAL A 1 75 ? 8.289 18.406 4.461 1 96.06 75 VAL A CA 1
ATOM 578 C C . VAL A 1 75 ? 8.836 19.016 5.754 1 96.06 75 VAL A C 1
ATOM 580 O O . VAL A 1 75 ? 9.953 18.703 6.164 1 96.06 75 VAL A O 1
ATOM 583 N N . ALA A 1 76 ? 8.07 19.828 6.336 1 97.06 76 ALA A N 1
ATOM 584 C CA . ALA A 1 76 ? 8.492 20.422 7.598 1 97.06 76 ALA A CA 1
ATOM 585 C C . ALA A 1 76 ? 8.781 19.359 8.648 1 97.06 76 ALA A C 1
ATOM 587 O O . ALA A 1 76 ? 9.758 19.453 9.391 1 97.06 76 ALA A O 1
ATOM 588 N N . ASP A 1 77 ? 7.953 18.406 8.703 1 96.31 77 ASP A N 1
ATOM 589 C CA . ASP A 1 77 ? 8.148 17.281 9.625 1 96.31 77 ASP A CA 1
ATOM 590 C C . ASP A 1 77 ? 9.445 16.547 9.328 1 96.31 77 ASP A C 1
ATOM 592 O O . ASP A 1 77 ? 10.219 16.234 10.234 1 96.31 77 ASP A O 1
ATOM 596 N N . MET A 1 78 ? 9.711 16.266 8.047 1 95.56 78 MET A N 1
ATOM 597 C CA . MET A 1 78 ? 10.914 15.562 7.629 1 95.56 78 MET A CA 1
ATOM 598 C C . MET A 1 78 ? 12.164 16.391 7.898 1 95.56 78 MET A C 1
ATOM 600 O O . MET A 1 78 ? 13.219 15.859 8.219 1 95.56 78 MET A O 1
ATOM 604 N N . GLU A 1 79 ? 12.008 17.703 7.789 1 95.88 79 GLU A N 1
ATOM 605 C CA . GLU A 1 79 ? 13.109 18.609 8.125 1 95.88 79 GLU A CA 1
ATOM 606 C C . GLU A 1 79 ? 13.438 18.547 9.617 1 95.88 79 GLU A C 1
ATOM 608 O O . GLU A 1 79 ? 14.609 18.469 10 1 95.88 79 GLU A O 1
ATOM 613 N N . ARG A 1 80 ? 12.43 18.609 10.367 1 96 80 ARG A N 1
ATOM 614 C CA . ARG A 1 80 ? 12.609 18.547 11.82 1 96 80 ARG A CA 1
ATOM 615 C C . ARG A 1 80 ? 13.312 17.25 12.227 1 96 80 ARG A C 1
ATOM 617 O O . ARG A 1 80 ? 14.102 17.25 13.172 1 96 80 ARG A O 1
ATOM 624 N N . ARG A 1 81 ? 13.055 16.188 11.484 1 94.69 81 ARG A N 1
ATOM 625 C CA . ARG A 1 81 ? 13.648 14.883 11.789 1 94.69 81 ARG A CA 1
ATOM 626 C C . ARG A 1 81 ? 15 14.727 11.109 1 94.69 81 ARG A C 1
ATOM 628 O O . ARG A 1 81 ? 15.625 13.672 11.203 1 94.69 81 ARG A O 1
ATOM 635 N N . GLY A 1 82 ? 15.391 15.734 10.367 1 94.38 82 GLY A N 1
ATOM 636 C CA . GLY A 1 82 ? 16.734 15.797 9.82 1 94.38 82 GLY A CA 1
ATOM 637 C C . GLY A 1 82 ? 16.906 15.008 8.539 1 94.38 82 GLY A C 1
ATOM 638 O O . GLY A 1 82 ? 18.016 14.695 8.133 1 94.38 82 GLY A O 1
ATOM 639 N N . LEU A 1 83 ? 15.828 14.672 7.816 1 95.12 83 LEU A N 1
ATOM 640 C CA . LEU A 1 83 ? 15.883 13.82 6.633 1 95.12 83 LEU A CA 1
ATOM 641 C C . LEU A 1 83 ? 16.062 14.656 5.371 1 95.12 83 LEU A C 1
ATOM 643 O O . LEU A 1 83 ? 16.656 14.195 4.395 1 95.12 83 LEU A O 1
ATOM 647 N N . LEU A 1 84 ? 15.5 15.82 5.363 1 94.94 84 LEU A N 1
ATOM 648 C CA . LEU A 1 84 ? 15.516 16.719 4.211 1 94.94 84 LEU A CA 1
ATOM 649 C C . LEU A 1 84 ? 15.844 18.141 4.637 1 94.94 84 LEU A C 1
ATOM 651 O O . LEU A 1 84 ? 15.734 18.484 5.816 1 94.94 84 LEU A O 1
ATOM 655 N N . VAL A 1 85 ? 16.219 18.984 3.691 1 95.69 85 VAL A N 1
ATOM 656 C CA . VAL A 1 85 ? 16.391 20.422 3.885 1 95.69 85 VAL A CA 1
ATOM 657 C C . VAL A 1 85 ? 15.914 21.172 2.639 1 95.69 85 VAL A C 1
ATOM 659 O O . VAL A 1 85 ? 15.93 20.625 1.534 1 95.69 85 VAL A O 1
ATOM 662 N N . ARG A 1 86 ? 15.406 22.328 2.895 1 94.38 86 ARG A N 1
ATOM 663 C CA . ARG A 1 86 ? 15.164 23.25 1.788 1 94.38 86 ARG A CA 1
ATOM 664 C C . ARG A 1 86 ? 16.422 24.047 1.447 1 94.38 86 ARG A C 1
ATOM 666 O O . ARG A 1 86 ? 16.781 24.984 2.16 1 94.38 86 ARG A O 1
ATOM 673 N N . ALA A 1 87 ? 17.016 23.719 0.381 1 94.06 87 ALA A N 1
ATOM 674 C CA . ALA A 1 87 ? 18.297 24.328 0.044 1 94.06 87 ALA A CA 1
ATOM 675 C C . ALA A 1 87 ? 18.125 25.469 -0.954 1 94.06 87 ALA A C 1
ATOM 677 O O . ALA A 1 87 ? 17.281 25.391 -1.84 1 94.06 87 ALA A O 1
ATOM 678 N N . PRO A 1 88 ? 18.969 26.453 -0.86 1 92.06 88 PRO A N 1
ATOM 679 C CA . PRO A 1 88 ? 18.922 27.547 -1.824 1 92.06 88 PRO A CA 1
ATOM 680 C C . PRO A 1 88 ? 19.359 27.125 -3.229 1 92.06 88 PRO A C 1
ATOM 682 O O . PRO A 1 88 ? 20.156 26.203 -3.381 1 92.06 88 PRO A O 1
ATOM 685 N N . VAL A 1 89 ? 18.703 27.766 -4.195 1 90.56 89 VAL A N 1
ATOM 686 C CA . VAL A 1 89 ? 19.062 27.547 -5.594 1 90.56 89 VAL A CA 1
ATOM 687 C C . VAL A 1 89 ? 20.047 28.641 -6.047 1 90.56 89 VAL A C 1
ATOM 689 O O . VAL A 1 89 ? 19.75 29.828 -5.945 1 90.56 89 VAL A O 1
ATOM 692 N N . PRO A 1 90 ? 21.125 28.141 -6.414 1 88.94 90 PRO A N 1
ATOM 693 C CA . PRO A 1 90 ? 22.078 29.156 -6.891 1 88.94 90 PRO A CA 1
ATOM 694 C C . PRO A 1 90 ? 21.469 30.047 -7.965 1 88.94 90 PRO A C 1
ATOM 696 O O . PRO A 1 90 ? 20.859 29.562 -8.922 1 88.94 90 PRO A O 1
ATOM 699 N N . GLY A 1 91 ? 21.625 31.328 -7.816 1 91.31 91 GLY A N 1
ATOM 700 C CA . GLY A 1 91 ? 21.172 32.281 -8.812 1 91.31 91 GLY A CA 1
ATOM 701 C C . GLY A 1 91 ? 19.719 32.688 -8.633 1 91.31 91 GLY A C 1
ATOM 702 O O . GLY A 1 91 ? 19.203 33.531 -9.391 1 91.31 91 GLY A O 1
ATOM 703 N N . ASP A 1 92 ? 19.125 31.984 -7.887 1 89.06 92 ASP A N 1
ATOM 704 C CA . ASP A 1 92 ? 17.75 32.344 -7.578 1 89.06 92 ASP A CA 1
ATOM 705 C C . ASP A 1 92 ? 17.531 32.438 -6.07 1 89.06 92 ASP A C 1
ATOM 707 O O . ASP A 1 92 ? 17.266 31.406 -5.414 1 89.06 92 ASP A O 1
ATOM 711 N N . ALA A 1 93 ? 17.609 33.656 -5.527 1 85.5 93 ALA A N 1
ATOM 712 C CA . ALA A 1 93 ? 17.625 33.875 -4.086 1 85.5 93 ALA A CA 1
ATOM 713 C C . ALA A 1 93 ? 16.312 33.469 -3.445 1 85.5 93 ALA A C 1
ATOM 715 O O . ALA A 1 93 ? 16.266 33.156 -2.254 1 85.5 93 ALA A O 1
ATOM 716 N N . ARG A 1 94 ? 15.266 33.344 -4.172 1 88.5 94 ARG A N 1
ATOM 717 C CA . ARG A 1 94 ? 13.953 33.062 -3.588 1 88.5 94 ARG A CA 1
ATOM 718 C C . ARG A 1 94 ? 13.586 31.594 -3.762 1 88.5 94 ARG A C 1
ATOM 720 O O . ARG A 1 94 ? 12.664 31.094 -3.117 1 88.5 94 ARG A O 1
ATOM 727 N N . ALA A 1 95 ? 14.383 30.984 -4.566 1 90.62 95 ALA A N 1
ATOM 728 C CA . ALA A 1 95 ? 14.031 29.594 -4.871 1 90.62 95 ALA A CA 1
ATOM 729 C C . ALA A 1 95 ? 14.664 28.641 -3.869 1 90.62 95 ALA A C 1
ATOM 731 O O . ALA A 1 95 ? 15.805 28.844 -3.438 1 90.62 95 ALA A O 1
ATOM 732 N N . ARG A 1 96 ? 13.906 27.75 -3.365 1 94.25 96 ARG A N 1
ATOM 733 C CA . ARG A 1 96 ? 14.375 26.656 -2.525 1 94.25 96 ARG A CA 1
ATOM 734 C C . ARG A 1 96 ? 14.016 25.297 -3.133 1 94.25 96 ARG A C 1
ATOM 736 O O . ARG A 1 96 ? 12.93 25.141 -3.697 1 94.25 96 ARG A O 1
ATOM 743 N N . ARG A 1 97 ? 14.961 24.406 -3.047 1 96.31 97 ARG A N 1
ATOM 744 C CA . ARG A 1 97 ? 14.703 23.047 -3.523 1 96.31 97 ARG A CA 1
ATOM 745 C C . ARG A 1 97 ? 15.008 22.016 -2.439 1 96.31 97 ARG A C 1
ATOM 747 O O . ARG A 1 97 ? 15.93 22.203 -1.64 1 96.31 97 ARG A O 1
ATOM 754 N N . LEU A 1 98 ? 14.281 20.969 -2.492 1 96.94 98 LEU A N 1
ATOM 755 C CA . LEU A 1 98 ? 14.414 19.922 -1.497 1 96.94 98 LEU A CA 1
ATOM 756 C C . LEU A 1 98 ? 15.648 19.062 -1.778 1 96.94 98 LEU A C 1
ATOM 758 O O . LEU A 1 98 ? 15.906 18.703 -2.928 1 96.94 98 LEU A O 1
ATOM 762 N N . GLN A 1 99 ? 16.375 18.828 -0.691 1 95.88 99 GLN A N 1
ATOM 763 C CA . GLN A 1 99 ? 17.562 17.969 -0.754 1 95.88 99 GLN A CA 1
ATOM 764 C C . GLN A 1 99 ? 17.641 17.062 0.47 1 95.88 99 GLN A C 1
ATOM 766 O O . GLN A 1 99 ? 17.328 17.484 1.584 1 95.88 99 GLN A O 1
ATOM 771 N N . LEU A 1 100 ? 18.094 15.828 0.164 1 95.31 100 LEU A N 1
ATOM 772 C CA . LEU A 1 100 ? 18.344 14.953 1.304 1 95.31 100 LEU A CA 1
ATOM 773 C C . LEU A 1 100 ? 19.547 15.438 2.102 1 95.31 100 LEU A C 1
ATOM 775 O O . LEU A 1 100 ? 20.547 15.883 1.523 1 95.31 100 LEU A O 1
ATOM 779 N N . THR A 1 101 ? 19.406 15.312 3.414 1 94.88 101 THR A N 1
ATOM 780 C CA . THR A 1 101 ? 20.562 15.523 4.262 1 94.88 101 THR A CA 1
ATOM 781 C C . THR A 1 101 ? 21.469 14.297 4.246 1 94.88 101 THR A C 1
ATOM 783 O O . THR A 1 101 ? 21.141 13.281 3.629 1 94.88 101 THR A O 1
ATOM 786 N N . GLY A 1 102 ? 22.625 14.461 4.91 1 93.75 102 GLY A N 1
ATOM 787 C CA . GLY A 1 102 ? 23.469 13.297 5.109 1 93.75 102 GLY A CA 1
ATOM 788 C C . GLY A 1 102 ? 22.75 12.156 5.809 1 93.75 102 GLY A C 1
ATOM 789 O O . GLY A 1 102 ? 22.906 10.992 5.434 1 93.75 102 GLY A O 1
ATOM 790 N N . THR A 1 103 ? 21.953 12.523 6.746 1 92.25 103 THR A N 1
ATOM 791 C CA . THR A 1 103 ? 21.156 11.547 7.469 1 92.25 103 THR A CA 1
ATOM 792 C C . THR A 1 103 ? 20.125 10.906 6.543 1 92.25 103 THR A C 1
ATOM 794 O O . THR A 1 103 ? 19.922 9.688 6.59 1 92.25 103 THR A O 1
ATOM 797 N N . GLY A 1 104 ? 19.484 11.719 5.738 1 93.25 104 GLY A N 1
ATOM 798 C CA . GLY A 1 104 ? 18.547 11.203 4.758 1 93.25 104 GLY A CA 1
ATOM 799 C C . GLY A 1 104 ? 19.188 10.227 3.781 1 93.25 104 GLY A C 1
ATOM 800 O O . GLY A 1 104 ? 18.625 9.164 3.504 1 93.25 104 GLY A O 1
ATOM 801 N N . GLU A 1 105 ? 20.344 10.555 3.367 1 93.38 105 GLU A N 1
ATOM 802 C CA . GLU A 1 105 ? 21.062 9.688 2.436 1 93.38 105 GLU A CA 1
ATOM 803 C C . GLU A 1 105 ? 21.469 8.375 3.1 1 93.38 105 GLU A C 1
ATOM 805 O O . GLU A 1 105 ? 21.375 7.309 2.482 1 93.38 105 GLU A O 1
ATOM 810 N N . ALA A 1 106 ? 21.844 8.477 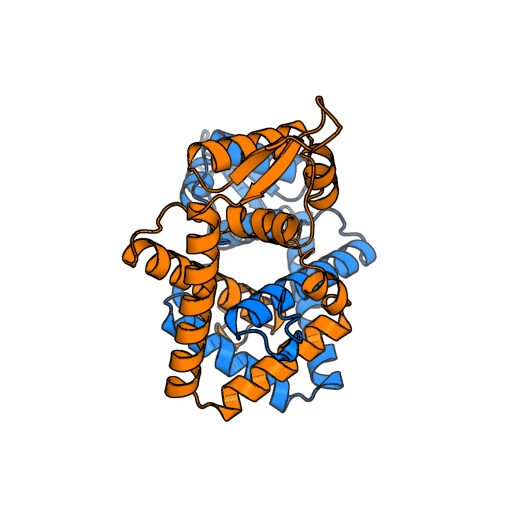4.258 1 92.31 106 ALA A N 1
ATOM 811 C CA . ALA A 1 106 ? 22.234 7.285 5.008 1 92.31 106 ALA A CA 1
ATOM 812 C C . ALA A 1 106 ? 21.047 6.359 5.227 1 92.31 106 ALA A C 1
ATOM 814 O O . ALA A 1 106 ? 21.172 5.137 5.137 1 92.31 106 ALA A O 1
ATOM 815 N N . ALA A 1 107 ? 19.906 6.938 5.504 1 92.31 107 ALA A N 1
ATOM 816 C CA . ALA A 1 107 ? 18.688 6.16 5.707 1 92.31 107 ALA A CA 1
ATOM 817 C C . ALA A 1 107 ? 18.281 5.426 4.43 1 92.31 107 ALA A C 1
ATOM 819 O O . ALA A 1 107 ? 17.922 4.254 4.473 1 92.31 107 ALA A O 1
ATOM 820 N N . VAL A 1 108 ? 18.438 6.102 3.357 1 92.94 108 VAL A N 1
ATOM 821 C CA . VAL A 1 108 ? 18.109 5.508 2.062 1 92.94 108 VAL A CA 1
ATOM 822 C C . VAL A 1 108 ? 19.062 4.359 1.764 1 92.94 108 VAL A C 1
ATOM 824 O O . VAL A 1 108 ? 18.641 3.283 1.339 1 92.94 108 VAL A O 1
ATOM 827 N N . ALA A 1 109 ? 20.297 4.578 2.014 1 94.69 109 ALA A N 1
ATOM 828 C CA . ALA A 1 109 ? 21.312 3.547 1.78 1 94.69 109 ALA A CA 1
ATOM 829 C C . ALA A 1 109 ? 21.062 2.332 2.672 1 94.69 109 ALA A C 1
ATOM 831 O O . ALA A 1 109 ? 21.203 1.191 2.225 1 94.69 109 ALA A O 1
ATOM 832 N N . ALA A 1 110 ? 20.703 2.605 3.869 1 95.38 110 ALA A N 1
ATOM 833 C CA . ALA A 1 110 ? 20.406 1.523 4.805 1 95.38 110 ALA A CA 1
ATOM 834 C C . ALA A 1 110 ? 19.188 0.731 4.355 1 95.38 110 ALA A C 1
ATOM 836 O O . ALA A 1 110 ? 19.188 -0.501 4.402 1 95.38 110 ALA A O 1
ATOM 837 N N . ALA A 1 111 ? 18.172 1.411 3.941 1 95.19 111 ALA A N 1
ATOM 838 C CA . ALA A 1 111 ? 16.969 0.749 3.465 1 95.19 111 ALA A CA 1
ATOM 839 C C . ALA A 1 111 ? 17.266 -0.162 2.279 1 95.19 111 ALA A C 1
ATOM 841 O O . ALA A 1 111 ? 16.766 -1.288 2.209 1 95.19 111 ALA A O 1
ATOM 842 N N . ARG A 1 112 ? 18.078 0.324 1.376 1 94.62 112 ARG A N 1
ATOM 843 C CA . ARG A 1 112 ? 18.469 -0.464 0.21 1 94.62 112 ARG A CA 1
ATOM 844 C C . ARG A 1 112 ? 19.219 -1.722 0.624 1 94.62 112 ARG A C 1
ATOM 846 O O . ARG A 1 112 ? 18.938 -2.814 0.127 1 94.62 112 ARG A O 1
ATOM 853 N N . ARG A 1 113 ? 20.109 -1.554 1.494 1 96.88 113 ARG A N 1
ATOM 854 C CA . ARG A 1 113 ? 20.906 -2.678 1.98 1 96.88 113 ARG A CA 1
ATOM 855 C C . ARG A 1 113 ? 20.031 -3.699 2.693 1 96.88 113 ARG A C 1
ATOM 857 O O . ARG A 1 113 ? 20.172 -4.906 2.477 1 96.88 113 ARG A O 1
ATOM 864 N N . LEU A 1 114 ? 19.172 -3.219 3.514 1 97.19 114 LEU A N 1
ATOM 865 C CA . LEU A 1 114 ? 18.312 -4.098 4.297 1 97.19 114 LEU A CA 1
ATOM 866 C C . LEU A 1 114 ? 17.312 -4.82 3.396 1 97.19 114 LEU A C 1
ATOM 868 O O . LEU A 1 114 ? 16.984 -5.988 3.635 1 97.19 114 LEU A O 1
ATOM 872 N N . ARG A 1 115 ? 16.828 -4.191 2.385 1 96.81 115 ARG A N 1
ATOM 873 C CA . ARG A 1 115 ? 15.938 -4.844 1.427 1 96.81 115 ARG A CA 1
ATOM 874 C C . ARG A 1 115 ? 16.656 -5.957 0.678 1 96.81 115 ARG A C 1
ATOM 876 O O . ARG A 1 115 ? 16.109 -7.043 0.485 1 96.81 115 ARG A O 1
ATOM 883 N N . ALA A 1 116 ? 17.844 -5.668 0.268 1 97.44 116 ALA A N 1
ATOM 884 C CA . ALA A 1 116 ? 18.656 -6.676 -0.418 1 97.44 116 ALA A CA 1
ATOM 885 C C . ALA A 1 116 ? 18.906 -7.879 0.483 1 97.44 116 ALA A C 1
ATOM 887 O O . ALA A 1 116 ? 18.844 -9.023 0.031 1 97.44 116 ALA A O 1
ATOM 888 N N . ARG A 1 117 ? 19.156 -7.609 1.714 1 98.06 117 ARG A N 1
ATOM 889 C CA . ARG A 1 117 ? 19.375 -8.688 2.678 1 98.06 117 ARG A CA 1
ATOM 890 C C . ARG A 1 117 ? 18.109 -9.508 2.875 1 98.06 117 ARG A C 1
ATOM 892 O O . ARG A 1 117 ? 18.156 -10.734 2.938 1 98.06 117 ARG A O 1
ATOM 899 N N . LEU A 1 118 ? 17.016 -8.797 2.996 1 98 118 LEU A N 1
ATOM 900 C CA . LEU A 1 118 ? 15.727 -9.477 3.121 1 98 118 LEU A CA 1
ATOM 901 C C . LEU A 1 118 ? 15.477 -10.391 1.928 1 98 118 LEU A C 1
ATOM 903 O O . LEU A 1 118 ? 15.039 -11.531 2.096 1 98 118 LEU A O 1
ATOM 907 N N . ASP A 1 119 ? 15.75 -9.922 0.759 1 97.88 119 ASP A N 1
ATOM 908 C CA . ASP A 1 119 ? 15.57 -10.695 -0.462 1 97.88 119 ASP A CA 1
ATOM 909 C C . ASP A 1 119 ? 16.469 -11.93 -0.462 1 97.88 119 ASP A C 1
ATOM 911 O O . ASP A 1 119 ? 16.031 -13.023 -0.853 1 97.88 119 ASP A O 1
ATOM 915 N N . ALA A 1 120 ? 17.672 -11.797 -0.026 1 98.25 120 ALA A N 1
ATOM 916 C CA . ALA A 1 120 ? 18.594 -12.914 0.064 1 98.25 120 ALA A CA 1
ATOM 917 C C . ALA A 1 120 ? 18.109 -13.969 1.052 1 98.25 120 ALA A C 1
ATOM 919 O O . ALA A 1 120 ? 18.188 -15.164 0.787 1 98.25 120 ALA A O 1
ATOM 920 N N . GLU A 1 121 ? 17.578 -13.531 2.16 1 98.56 121 GLU A N 1
ATOM 921 C CA . GLU A 1 121 ? 17.016 -14.438 3.16 1 98.56 121 GLU A CA 1
ATOM 922 C C . GLU A 1 121 ? 15.836 -15.219 2.598 1 98.56 121 GLU A C 1
ATOM 924 O O . GLU A 1 121 ? 15.695 -16.422 2.861 1 98.56 121 GLU A O 1
ATOM 929 N N . LEU A 1 122 ? 15.031 -14.539 1.832 1 98.56 122 LEU A N 1
ATOM 930 C CA . LEU A 1 122 ? 13.875 -15.195 1.22 1 98.56 122 LEU A CA 1
ATOM 931 C C . LEU A 1 122 ? 14.328 -16.203 0.169 1 98.56 122 LEU A C 1
ATOM 933 O O . LEU A 1 122 ? 13.742 -17.281 0.054 1 98.56 122 LEU A O 1
ATOM 937 N N . ALA A 1 123 ? 15.336 -15.82 -0.6 1 98.25 123 ALA A N 1
ATOM 938 C CA . ALA A 1 123 ? 15.875 -16.75 -1.588 1 98.25 123 ALA A CA 1
ATOM 939 C C . ALA A 1 123 ? 16.438 -18 -0.916 1 98.25 123 ALA A C 1
ATOM 941 O O . ALA A 1 123 ? 16.266 -19.109 -1.417 1 98.25 123 ALA A O 1
ATOM 942 N N . ASP A 1 124 ? 17.062 -17.812 0.217 1 98.31 124 ASP A N 1
ATOM 943 C CA . ASP A 1 124 ? 17.625 -18.938 0.974 1 98.31 124 ASP A CA 1
ATOM 944 C C . ASP A 1 124 ? 16.516 -19.828 1.522 1 98.31 124 ASP A C 1
ATOM 946 O O . ASP A 1 124 ? 16.625 -21.062 1.499 1 98.31 124 ASP A O 1
ATOM 950 N N . ALA A 1 125 ? 15.461 -19.25 1.934 1 98.31 125 ALA A N 1
ATOM 951 C CA . ALA A 1 125 ? 14.383 -19.969 2.607 1 98.31 125 ALA A CA 1
ATOM 952 C C . ALA A 1 125 ? 13.484 -20.688 1.601 1 98.31 125 ALA A C 1
ATOM 954 O O . ALA A 1 125 ? 13 -21.781 1.863 1 98.31 125 ALA A O 1
ATOM 955 N N . TYR A 1 126 ? 13.258 -20.047 0.454 1 98.12 126 TYR A N 1
ATOM 956 C CA . TYR A 1 126 ? 12.203 -20.547 -0.422 1 98.12 126 TYR A CA 1
ATOM 957 C C . TYR A 1 126 ? 12.766 -20.984 -1.768 1 98.12 126 TYR A C 1
ATOM 959 O O . TYR A 1 126 ? 12.055 -21.547 -2.596 1 98.12 126 TYR A O 1
ATOM 967 N N . GLY A 1 127 ? 14.07 -20.719 -2.01 1 98 127 GLY A N 1
ATOM 968 C CA . GLY A 1 127 ? 14.711 -21.078 -3.266 1 98 127 GLY A CA 1
ATOM 969 C C . GLY A 1 127 ? 14.898 -19.891 -4.195 1 98 127 GLY A C 1
ATOM 970 O O . GLY A 1 127 ? 13.945 -19.156 -4.461 1 98 127 GLY A O 1
ATOM 971 N N . ALA A 1 128 ? 16.078 -19.797 -4.742 1 97.75 128 ALA A N 1
ATOM 972 C CA . ALA A 1 128 ? 16.438 -18.656 -5.586 1 97.75 128 ALA A CA 1
ATOM 973 C C . ALA A 1 128 ? 15.633 -18.641 -6.879 1 97.75 128 ALA A C 1
ATOM 975 O O . ALA A 1 128 ? 15.211 -17.594 -7.352 1 97.75 128 ALA A O 1
ATOM 976 N N . GLU A 1 129 ? 15.422 -19.75 -7.395 1 97.56 129 GLU A N 1
ATOM 977 C CA . GLU A 1 129 ? 14.688 -19.844 -8.656 1 97.56 129 GLU A CA 1
ATOM 978 C C . GLU A 1 129 ? 13.219 -19.5 -8.461 1 97.56 129 GLU A C 1
ATOM 980 O O . GLU A 1 129 ? 12.633 -18.781 -9.281 1 97.56 129 GLU A O 1
ATOM 985 N N . ARG A 1 130 ? 12.625 -20.031 -7.41 1 97.62 130 ARG A N 1
ATOM 986 C CA . ARG A 1 130 ? 11.234 -19.734 -7.086 1 97.62 130 ARG A CA 1
ATOM 987 C C . ARG A 1 130 ? 11.023 -18.234 -6.895 1 97.62 130 ARG A C 1
ATOM 989 O O . ARG A 1 130 ? 10.062 -17.656 -7.402 1 97.62 130 ARG A O 1
ATOM 996 N N . LEU A 1 131 ? 11.992 -17.625 -6.238 1 97.94 131 LEU A N 1
ATOM 997 C CA . LEU A 1 131 ? 11.914 -16.188 -6 1 97.94 131 LEU A CA 1
ATOM 998 C C . LEU A 1 131 ? 12.078 -15.406 -7.305 1 97.94 131 LEU A C 1
ATOM 1000 O O . LEU A 1 131 ? 11.336 -14.445 -7.559 1 97.94 131 LEU A O 1
ATOM 1004 N N . ALA A 1 132 ? 12.977 -15.836 -8.086 1 97.69 132 ALA A N 1
ATOM 1005 C CA . ALA A 1 132 ? 13.227 -15.18 -9.367 1 97.69 132 ALA A CA 1
ATOM 1006 C C . ALA A 1 132 ? 11.992 -15.25 -10.266 1 97.69 132 ALA A C 1
ATOM 1008 O O . ALA A 1 132 ? 11.656 -14.281 -10.953 1 97.69 132 ALA A O 1
ATOM 1009 N N . ASP A 1 133 ? 11.344 -16.328 -10.258 1 97.62 133 ASP A N 1
ATOM 1010 C CA . ASP A 1 133 ? 10.141 -16.5 -11.07 1 97.62 133 ASP A CA 1
ATOM 1011 C C . ASP A 1 133 ? 9.016 -15.594 -10.594 1 97.62 133 ASP A C 1
ATOM 1013 O O . ASP A 1 133 ? 8.289 -15.016 -11.406 1 97.62 133 ASP A O 1
ATOM 1017 N N . ALA A 1 134 ? 8.867 -15.5 -9.289 1 98.19 134 ALA A N 1
ATOM 1018 C CA . ALA A 1 134 ? 7.852 -14.609 -8.727 1 98.19 134 ALA A CA 1
ATOM 1019 C C . ALA A 1 134 ? 8.148 -13.148 -9.078 1 98.19 134 ALA A C 1
ATOM 1021 O O . ALA A 1 134 ? 7.242 -12.406 -9.461 1 98.19 134 ALA A O 1
ATOM 1022 N N . ARG A 1 135 ? 9.414 -12.789 -9 1 98.19 135 ARG A N 1
ATOM 1023 C CA . ARG A 1 135 ? 9.812 -11.438 -9.359 1 98.19 135 ARG A CA 1
ATOM 1024 C C . ARG A 1 135 ? 9.5 -11.141 -10.82 1 98.19 135 ARG A C 1
ATOM 1026 O O . ARG A 1 135 ? 8.953 -10.086 -11.148 1 98.19 135 ARG A O 1
ATOM 1033 N N . ALA A 1 136 ? 9.789 -12.086 -11.602 1 98 136 ALA A N 1
ATOM 1034 C CA . ALA A 1 136 ? 9.555 -11.914 -13.031 1 98 136 ALA A CA 1
ATOM 1035 C C . ALA A 1 136 ? 8.07 -11.75 -13.328 1 98 136 ALA A C 1
ATOM 1037 O O . ALA A 1 136 ? 7.672 -10.875 -14.102 1 98 136 ALA A O 1
ATOM 1038 N N . LEU A 1 137 ? 7.285 -12.555 -12.742 1 98.56 137 LEU A N 1
ATOM 1039 C CA . LEU A 1 137 ? 5.844 -12.477 -12.945 1 98.56 137 LEU A CA 1
ATOM 1040 C C . LEU A 1 137 ? 5.297 -11.133 -12.477 1 98.56 137 LEU A C 1
ATOM 1042 O O . LEU A 1 137 ? 4.52 -10.484 -13.188 1 98.56 137 LEU A O 1
ATOM 1046 N N . LEU A 1 138 ? 5.703 -10.703 -11.281 1 98.62 138 LEU A N 1
ATOM 1047 C CA . LEU A 1 138 ? 5.211 -9.445 -10.734 1 98.62 138 LEU A CA 1
ATOM 1048 C C . LEU A 1 138 ? 5.656 -8.266 -11.586 1 98.62 138 LEU A C 1
ATOM 1050 O O . LEU A 1 138 ? 4.902 -7.309 -11.773 1 98.62 138 LEU A O 1
ATOM 1054 N N . ALA A 1 139 ? 6.84 -8.367 -12.117 1 98.31 139 ALA A N 1
ATOM 1055 C CA . ALA A 1 139 ? 7.312 -7.324 -13.023 1 98.31 139 ALA A CA 1
ATOM 1056 C C . ALA A 1 139 ? 6.465 -7.273 -14.297 1 98.31 139 ALA A C 1
ATOM 1058 O O . ALA A 1 139 ? 6.141 -6.191 -14.789 1 98.31 139 ALA A O 1
ATOM 1059 N N . GLU A 1 140 ? 6.141 -8.383 -14.812 1 98.44 140 GLU A N 1
ATOM 1060 C CA . GLU A 1 140 ? 5.285 -8.453 -15.992 1 98.44 140 GLU A CA 1
ATOM 1061 C C . GLU A 1 140 ? 3.9 -7.879 -15.703 1 98.44 140 GLU A C 1
ATOM 1063 O O . GLU A 1 140 ? 3.312 -7.203 -16.547 1 98.44 140 GLU A O 1
ATOM 1068 N N . VAL A 1 141 ? 3.377 -8.188 -14.57 1 98.5 141 VAL A N 1
ATOM 1069 C CA . VAL A 1 141 ? 2.078 -7.66 -14.156 1 98.5 141 VAL A CA 1
ATOM 1070 C C . VAL A 1 141 ? 2.143 -6.137 -14.062 1 98.5 141 VAL A C 1
ATOM 1072 O O . VAL A 1 141 ? 1.24 -5.441 -14.539 1 98.5 141 VAL A O 1
ATOM 1075 N N . ILE A 1 142 ? 3.197 -5.609 -13.453 1 98.25 142 ILE A N 1
ATOM 1076 C CA . ILE A 1 142 ? 3.404 -4.168 -13.336 1 98.25 142 ILE A CA 1
ATOM 1077 C C . ILE A 1 142 ? 3.418 -3.541 -14.727 1 98.25 142 ILE A C 1
ATOM 1079 O O . ILE A 1 142 ? 2.775 -2.514 -14.961 1 98.25 142 ILE A O 1
ATOM 1083 N N . ASP A 1 143 ? 4.078 -4.191 -15.57 1 97.69 143 ASP A N 1
ATOM 1084 C CA . ASP A 1 143 ? 4.164 -3.691 -16.938 1 97.69 143 ASP A CA 1
ATOM 1085 C C . ASP A 1 143 ? 2.797 -3.703 -17.625 1 97.69 143 ASP A C 1
ATOM 1087 O O . ASP A 1 143 ? 2.43 -2.748 -18.312 1 97.69 143 ASP A O 1
ATOM 1091 N N . ARG A 1 144 ? 2.076 -4.742 -17.453 1 97.56 144 ARG A N 1
ATOM 1092 C CA . ARG A 1 144 ? 0.754 -4.891 -18.047 1 97.56 144 ARG A CA 1
ATOM 1093 C C . ARG A 1 144 ? -0.15 -3.721 -17.688 1 97.56 144 ARG A C 1
ATOM 1095 O O . ARG A 1 144 ? -0.951 -3.266 -18.5 1 97.56 144 ARG A O 1
ATOM 1102 N N . PHE A 1 145 ? 0.004 -3.234 -16.516 1 96.88 145 PHE A N 1
ATOM 1103 C CA . PHE A 1 145 ? -0.925 -2.213 -16.047 1 96.88 145 PHE A CA 1
ATOM 1104 C C . PHE A 1 145 ? -0.257 -0.843 -16.016 1 96.88 145 PHE A C 1
ATOM 1106 O O . PHE A 1 145 ? -0.705 0.061 -15.312 1 96.88 145 PHE A O 1
ATOM 1113 N N . GLY A 1 146 ? 0.888 -0.68 -16.688 1 93.12 146 GLY A N 1
ATOM 1114 C CA . GLY A 1 146 ? 1.479 0.612 -17 1 93.12 146 GLY A CA 1
ATOM 1115 C C . GLY A 1 146 ? 2.277 1.195 -15.844 1 93.12 146 GLY A C 1
ATOM 1116 O O . GLY A 1 146 ? 2.408 2.416 -15.727 1 93.12 146 GLY A O 1
ATOM 1117 N N . GLY A 1 147 ? 2.811 0.354 -14.938 1 95.19 147 GLY A N 1
ATOM 1118 C CA . GLY A 1 147 ? 3.514 0.842 -13.766 1 95.19 147 GLY A CA 1
ATOM 1119 C C . GLY A 1 147 ? 5.004 1.009 -13.984 1 95.19 147 GLY A C 1
ATOM 1120 O O . GLY A 1 147 ? 5.688 1.648 -13.18 1 95.19 147 GLY A O 1
ATOM 1121 N N . THR A 1 148 ? 5.562 0.5 -15.094 1 96 148 THR A N 1
ATOM 1122 C CA . THR A 1 148 ? 7.008 0.414 -15.289 1 96 148 THR A CA 1
ATOM 1123 C C . THR A 1 148 ? 7.621 1.807 -15.391 1 96 148 THR A C 1
ATOM 1125 O O . THR A 1 148 ? 8.617 2.1 -14.719 1 96 148 THR A O 1
ATOM 1128 N N . ALA A 1 149 ? 7.008 2.666 -16.172 1 93.69 149 ALA A N 1
ATOM 1129 C CA . ALA A 1 149 ? 7.555 4.004 -16.391 1 93.69 149 ALA A CA 1
ATOM 1130 C C . ALA A 1 149 ? 7.578 4.809 -15.094 1 93.69 149 ALA A C 1
ATOM 1132 O O . ALA A 1 149 ? 8.555 5.496 -14.797 1 93.69 149 ALA A O 1
ATOM 1133 N N . ALA A 1 150 ? 6.508 4.723 -14.328 1 92.38 150 ALA A N 1
ATOM 1134 C CA . ALA A 1 150 ? 6.422 5.465 -13.07 1 92.38 150 ALA A CA 1
ATOM 1135 C C . ALA A 1 150 ? 7.469 4.977 -12.07 1 92.38 150 ALA A C 1
ATOM 1137 O O . ALA A 1 150 ? 8.055 5.773 -11.344 1 92.38 150 ALA A O 1
ATOM 1138 N N . ILE A 1 151 ? 7.719 3.695 -12.031 1 93.56 151 ILE A N 1
ATOM 1139 C CA . ILE A 1 151 ? 8.703 3.113 -11.125 1 93.56 151 ILE A CA 1
ATOM 1140 C C . ILE A 1 151 ? 10.102 3.582 -11.508 1 93.56 151 ILE A C 1
ATOM 1142 O O . ILE A 1 151 ? 10.875 4.012 -10.648 1 93.56 151 ILE A O 1
ATOM 1146 N N . ARG A 1 152 ? 10.383 3.566 -12.797 1 91.5 152 ARG A N 1
ATOM 1147 C CA . ARG A 1 152 ? 11.695 3.971 -13.289 1 91.5 152 ARG A CA 1
ATOM 1148 C C . ARG A 1 152 ? 11.953 5.449 -13.016 1 91.5 152 ARG A C 1
ATOM 1150 O O . ARG A 1 152 ? 13.086 5.836 -12.695 1 91.5 152 ARG A O 1
ATOM 1157 N N . ALA A 1 153 ? 10.852 6.207 -13.102 1 89.56 153 ALA A N 1
ATOM 1158 C CA . ALA A 1 153 ? 10.961 7.648 -12.898 1 89.56 153 ALA A CA 1
ATOM 1159 C C . ALA A 1 153 ? 10.844 8.008 -11.422 1 89.56 153 ALA A C 1
ATOM 1161 O O . ALA A 1 153 ? 10.898 9.18 -11.055 1 89.56 153 ALA A O 1
ATOM 1162 N N . ARG A 1 154 ? 10.648 6.984 -10.547 1 89.62 154 ARG A N 1
ATOM 1163 C CA . ARG A 1 154 ? 10.516 7.156 -9.102 1 89.62 154 ARG A CA 1
ATOM 1164 C C . ARG A 1 154 ? 9.305 8.023 -8.766 1 89.62 154 ARG A C 1
ATOM 1166 O O . ARG A 1 154 ? 9.383 8.875 -7.879 1 89.62 154 ARG A O 1
ATOM 1173 N N . ARG A 1 155 ? 8.242 7.824 -9.508 1 87.38 155 ARG A N 1
ATOM 1174 C CA . ARG A 1 155 ? 7.039 8.625 -9.32 1 87.38 155 ARG A CA 1
ATOM 1175 C C . ARG A 1 155 ? 5.848 7.754 -8.93 1 87.38 155 ARG A C 1
ATOM 1177 O O . ARG A 1 155 ? 4.699 8.117 -9.188 1 87.38 155 ARG A O 1
ATOM 1184 N N . VAL A 1 156 ? 6.203 6.711 -8.305 1 85.44 156 VAL A N 1
ATOM 1185 C CA . VAL A 1 156 ? 5.145 5.785 -7.914 1 85.44 156 VAL A CA 1
ATOM 1186 C C . VAL A 1 156 ? 4.441 6.309 -6.664 1 85.44 156 VAL A C 1
ATOM 1188 O O . VAL A 1 156 ? 5.086 6.84 -5.758 1 85.44 156 VAL A O 1
ATOM 1191 N N . ARG A 1 157 ? 3.111 6.141 -6.605 1 85.88 157 ARG A N 1
ATOM 1192 C CA . ARG A 1 157 ? 2.312 6.566 -5.461 1 85.88 157 ARG A CA 1
ATOM 1193 C C . ARG A 1 157 ? 1.362 5.461 -5.016 1 85.88 157 ARG A C 1
ATOM 1195 O O . ARG A 1 157 ? 0.918 4.648 -5.828 1 85.88 157 ARG A O 1
ATOM 1202 N N . PRO A 1 158 ? 1.093 5.43 -3.65 1 87.94 158 PRO A N 1
ATOM 1203 C CA . PRO A 1 158 ? 0.042 4.512 -3.205 1 87.94 158 PRO A CA 1
ATOM 1204 C C . PRO A 1 158 ? -1.321 4.836 -3.809 1 87.94 158 PRO A C 1
ATOM 1206 O O . PRO A 1 158 ? -1.579 5.984 -4.176 1 87.94 158 PRO A O 1
ATOM 1209 N N . PRO A 1 159 ? -2.176 3.809 -3.953 1 84.38 159 PRO A N 1
ATOM 1210 C CA . PRO A 1 159 ? -3.523 4.066 -4.465 1 84.38 159 PRO A CA 1
ATOM 1211 C C . PRO A 1 159 ? -4.328 4.996 -3.561 1 84.38 159 PRO A C 1
ATOM 1213 O O . PRO A 1 159 ? -4.109 5.027 -2.346 1 84.38 159 PRO A O 1
ATOM 1216 N N . ALA A 1 160 ? -5.191 5.797 -4.219 1 73.69 160 ALA A N 1
ATOM 1217 C CA . ALA A 1 160 ? -6.027 6.754 -3.498 1 73.69 160 ALA A CA 1
ATOM 1218 C C . ALA A 1 160 ? -7.207 6.055 -2.828 1 73.69 160 ALA A C 1
ATOM 1220 O O . ALA A 1 160 ? -7.703 5.043 -3.328 1 73.69 160 ALA A O 1
ATOM 1221 N N . MET B 1 1 ? 25.672 7.57 -10.273 1 30.39 1 MET B N 1
ATOM 1222 C CA . MET B 1 1 ? 24.922 6.938 -11.359 1 30.39 1 MET B CA 1
ATOM 1223 C C . MET B 1 1 ? 23.594 6.379 -10.859 1 30.39 1 MET B C 1
ATOM 1225 O O . MET B 1 1 ? 23.578 5.578 -9.93 1 30.39 1 MET B O 1
ATOM 1229 N N . VAL B 1 2 ? 22.578 7.156 -10.836 1 39.38 2 VAL B N 1
ATOM 1230 C CA . VAL B 1 2 ? 21.281 6.676 -10.367 1 39.38 2 VAL B CA 1
ATOM 1231 C C . VAL B 1 2 ? 20.969 5.32 -10.992 1 39.38 2 VAL B C 1
ATOM 1233 O O . VAL B 1 2 ? 20.922 5.191 -12.219 1 39.38 2 VAL B O 1
ATOM 1236 N N . VAL B 1 3 ? 21.609 4.223 -10.602 1 46.66 3 VAL B N 1
ATOM 1237 C CA . VAL B 1 3 ? 21.422 2.875 -11.133 1 46.66 3 VAL B CA 1
ATOM 1238 C C . VAL B 1 3 ? 19.938 2.619 -11.375 1 46.66 3 VAL B C 1
ATOM 1240 O O . VAL B 1 3 ? 19.125 2.719 -10.461 1 46.66 3 VAL B O 1
ATOM 1243 N N . HIS B 1 4 ? 19.625 3.225 -12.742 1 57.06 4 HIS B N 1
ATOM 1244 C CA . HIS B 1 4 ? 18.266 2.895 -13.164 1 57.06 4 HIS B CA 1
ATOM 1245 C C . HIS B 1 4 ? 18.016 1.396 -13.07 1 57.06 4 HIS B C 1
ATOM 1247 O O . HIS B 1 4 ? 18.656 0.604 -13.766 1 57.06 4 HIS B O 1
ATOM 1253 N N . HIS B 1 5 ? 17.578 0.9 -11.984 1 73.06 5 HIS B N 1
ATOM 1254 C CA . HIS B 1 5 ? 17.281 -0.521 -11.828 1 73.06 5 HIS B CA 1
ATOM 1255 C C . HIS B 1 5 ? 16.062 -0.917 -12.648 1 73.06 5 HIS B C 1
ATOM 1257 O O . HIS B 1 5 ? 15.078 -0.176 -12.695 1 73.06 5 HIS B O 1
ATOM 1263 N N . ARG B 1 6 ? 16.391 -1.915 -13.656 1 86.19 6 ARG B N 1
ATOM 1264 C CA . ARG B 1 6 ? 15.25 -2.543 -14.305 1 86.19 6 ARG B CA 1
ATOM 1265 C C . ARG B 1 6 ? 14.219 -2.996 -13.273 1 86.19 6 ARG B C 1
ATOM 1267 O O . ARG B 1 6 ? 14.578 -3.473 -12.195 1 86.19 6 ARG B O 1
ATOM 1274 N N . VAL B 1 7 ? 13.008 -2.732 -13.625 1 92.62 7 VAL B N 1
ATOM 1275 C CA . VAL B 1 7 ? 11.922 -3.082 -12.719 1 92.62 7 VAL B CA 1
ATOM 1276 C C . VAL B 1 7 ? 12.055 -4.539 -12.289 1 92.62 7 VAL B C 1
ATOM 1278 O O . VAL B 1 7 ? 11.875 -4.863 -11.109 1 92.62 7 VAL B O 1
ATOM 1281 N N . ALA B 1 8 ? 12.492 -5.402 -13.242 1 90.94 8 ALA B N 1
ATOM 1282 C CA . ALA B 1 8 ? 12.594 -6.832 -12.961 1 90.94 8 ALA B CA 1
ATOM 1283 C C . ALA B 1 8 ? 13.727 -7.117 -11.984 1 90.94 8 ALA B C 1
ATOM 1285 O O . ALA B 1 8 ? 13.828 -8.219 -11.438 1 90.94 8 ALA B O 1
ATOM 1286 N N . GLU B 1 9 ? 14.617 -6.156 -11.742 1 93.12 9 GLU B N 1
ATOM 1287 C CA . GLU B 1 9 ? 15.766 -6.34 -10.867 1 93.12 9 GLU B CA 1
ATOM 1288 C C . GLU B 1 9 ? 15.453 -5.891 -9.445 1 93.12 9 GLU B C 1
ATOM 1290 O O . GLU B 1 9 ? 16.266 -6.082 -8.531 1 93.12 9 GLU B O 1
ATOM 1295 N N . LEU B 1 10 ? 14.312 -5.355 -9.289 1 95.88 10 LEU B N 1
ATOM 1296 C CA . LEU B 1 10 ? 13.914 -4.895 -7.965 1 95.88 10 LEU B CA 1
ATOM 1297 C C . LEU B 1 10 ? 13.711 -6.07 -7.02 1 95.88 10 LEU B C 1
ATOM 1299 O O . LEU B 1 10 ? 13.438 -7.191 -7.461 1 95.88 10 LEU B O 1
ATOM 1303 N N . GLU B 1 11 ? 13.906 -5.824 -5.727 1 97.5 11 GLU B N 1
ATOM 1304 C CA . GLU B 1 11 ? 13.656 -6.832 -4.699 1 97.5 11 GLU B CA 1
ATOM 1305 C C . GLU B 1 11 ? 12.18 -7.211 -4.645 1 97.5 11 GLU B C 1
ATOM 1307 O O . GLU B 1 11 ? 11.32 -6.418 -5.027 1 97.5 11 GLU B O 1
ATOM 1312 N N . LEU B 1 12 ? 11.906 -8.414 -4.145 1 98.19 12 LEU B N 1
ATOM 1313 C CA . LEU B 1 12 ? 10.555 -8.953 -4.086 1 98.19 12 LEU B CA 1
ATOM 1314 C C . LEU B 1 12 ? 9.625 -8.031 -3.307 1 98.19 12 LEU B C 1
ATOM 1316 O O . LEU B 1 12 ? 8.461 -7.852 -3.678 1 98.19 12 LEU B O 1
ATOM 1320 N N . SER B 1 13 ? 10.18 -7.445 -2.285 1 97.69 13 SER B N 1
ATOM 1321 C CA . SER B 1 13 ? 9.367 -6.578 -1.441 1 97.69 13 SER B CA 1
ATOM 1322 C C . SER B 1 13 ? 8.82 -5.395 -2.23 1 97.69 13 SER B C 1
ATOM 1324 O O . SER B 1 13 ? 7.637 -5.066 -2.133 1 97.69 13 SER B O 1
ATOM 1326 N N . LEU B 1 14 ? 9.625 -4.758 -3.082 1 96.44 14 LEU B N 1
ATOM 1327 C CA . LEU B 1 14 ? 9.203 -3.627 -3.898 1 96.44 14 LEU B CA 1
ATOM 1328 C C . LEU B 1 14 ? 8.258 -4.078 -5.008 1 96.44 14 LEU B C 1
ATOM 1330 O O . LEU B 1 14 ? 7.234 -3.438 -5.258 1 96.44 14 LEU B O 1
ATOM 1334 N N . LEU B 1 15 ? 8.578 -5.18 -5.645 1 98.06 15 LEU B N 1
ATOM 1335 C CA . LEU B 1 15 ? 7.754 -5.68 -6.738 1 98.06 15 LEU B CA 1
ATOM 1336 C C . LEU B 1 15 ? 6.363 -6.059 -6.238 1 98.06 15 LEU B C 1
ATOM 1338 O O . LEU B 1 15 ? 5.363 -5.789 -6.906 1 98.06 15 LEU B O 1
ATOM 1342 N N . ALA B 1 16 ? 6.312 -6.703 -5.082 1 98.44 16 ALA B N 1
ATOM 1343 C CA . ALA B 1 16 ? 5.023 -7.07 -4.504 1 98.44 16 ALA B CA 1
ATOM 1344 C C . ALA B 1 16 ? 4.188 -5.832 -4.195 1 98.44 16 ALA B C 1
ATOM 1346 O O . ALA B 1 16 ? 3.023 -5.742 -4.594 1 98.44 16 ALA B O 1
ATOM 1347 N N . LEU B 1 17 ? 4.809 -4.902 -3.615 1 96.81 17 LEU B N 1
ATOM 1348 C CA . LEU B 1 17 ? 4.117 -3.668 -3.25 1 96.81 17 LEU B CA 1
ATOM 1349 C C . LEU B 1 17 ? 3.605 -2.945 -4.488 1 96.81 17 LEU B C 1
ATOM 1351 O O . LEU B 1 17 ? 2.432 -2.572 -4.555 1 96.81 17 LEU B O 1
ATOM 1355 N N . PHE B 1 18 ? 4.469 -2.758 -5.477 1 97.19 18 PHE B N 1
ATOM 1356 C CA . PHE B 1 18 ? 4.109 -2.012 -6.676 1 97.19 18 PHE B CA 1
ATOM 1357 C C . PHE B 1 18 ? 3.082 -2.777 -7.504 1 97.19 18 PHE B C 1
ATOM 1359 O O . PHE B 1 18 ? 2.162 -2.182 -8.07 1 97.19 18 PHE B O 1
ATOM 1366 N N . ALA B 1 19 ? 3.205 -4.082 -7.57 1 98.38 19 ALA B N 1
ATOM 1367 C CA . ALA B 1 19 ? 2.201 -4.883 -8.266 1 98.38 19 ALA B CA 1
ATOM 1368 C C . ALA B 1 19 ? 0.843 -4.777 -7.582 1 98.38 19 ALA B C 1
ATOM 1370 O O . ALA B 1 19 ? -0.188 -4.648 -8.242 1 98.38 19 ALA B O 1
ATOM 1371 N N . GLY B 1 20 ? 0.89 -4.859 -6.23 1 97.69 20 GLY B N 1
ATOM 1372 C CA . GLY B 1 20 ? -0.342 -4.656 -5.488 1 97.69 20 GLY B CA 1
ATOM 1373 C C . GLY B 1 20 ? -0.999 -3.318 -5.773 1 97.69 20 GLY B C 1
ATOM 1374 O O . GLY B 1 20 ? -2.219 -3.24 -5.926 1 97.69 20 GLY B O 1
ATOM 1375 N N . TRP B 1 21 ? -0.171 -2.271 -5.898 1 96.25 21 TRP B N 1
ATOM 1376 C CA . TRP B 1 21 ? -0.676 -0.92 -6.109 1 96.25 21 TRP B CA 1
ATOM 1377 C C . TRP B 1 21 ? -1.261 -0.77 -7.508 1 96.25 21 TRP B C 1
ATOM 1379 O O . TRP B 1 21 ? -2.365 -0.247 -7.676 1 96.25 21 TRP B O 1
ATOM 1389 N N . VAL B 1 22 ? -0.588 -1.269 -8.508 1 97 22 VAL B N 1
ATOM 1390 C CA . VAL B 1 22 ? -1.083 -1.081 -9.867 1 97 22 VAL B CA 1
ATOM 1391 C C . VAL B 1 22 ? -2.346 -1.914 -10.078 1 97 22 VAL B C 1
ATOM 1393 O O . VAL B 1 22 ? -3.246 -1.511 -10.82 1 97 22 VAL B O 1
ATOM 1396 N N . MET B 1 23 ? -2.443 -3.061 -9.484 1 97.69 23 MET B N 1
ATOM 1397 C CA . MET B 1 23 ? -3.652 -3.869 -9.594 1 97.69 23 MET B CA 1
ATOM 1398 C C . MET B 1 23 ? -4.805 -3.232 -8.82 1 97.69 23 MET B C 1
ATOM 1400 O O . MET B 1 23 ? -5.961 -3.328 -9.234 1 97.69 23 MET B O 1
ATOM 1404 N N . ALA B 1 24 ? -4.5 -2.611 -7.676 1 95.94 24 ALA B N 1
ATOM 1405 C CA . ALA B 1 24 ? -5.531 -1.868 -6.953 1 95.94 24 ALA B CA 1
ATOM 1406 C C . ALA B 1 24 ? -6.082 -0.729 -7.809 1 95.94 24 ALA B C 1
ATOM 1408 O O . ALA B 1 24 ? -7.293 -0.495 -7.836 1 95.94 24 ALA B O 1
ATOM 1409 N N . ASP B 1 25 ? -5.191 -0.03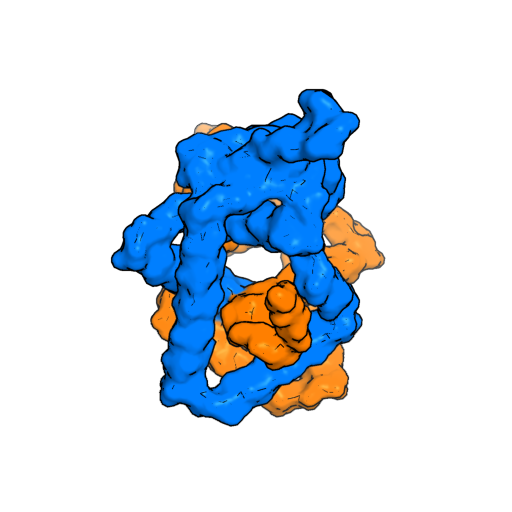5 -8.523 1 95.25 25 ASP B N 1
ATOM 1410 C CA . ASP B 1 25 ? -5.613 1.03 -9.43 1 95.25 25 ASP B CA 1
ATOM 1411 C C . ASP B 1 25 ? -6.496 0.481 -10.555 1 95.25 25 ASP B C 1
ATOM 1413 O O . ASP B 1 25 ? -7.504 1.094 -10.914 1 95.25 25 ASP B O 1
ATOM 1417 N N . GLU B 1 26 ? -6.074 -0.642 -11.062 1 96.69 26 GLU B N 1
ATOM 1418 C CA . GLU B 1 26 ? -6.875 -1.273 -12.109 1 96.69 26 GLU B CA 1
ATOM 1419 C C . GLU B 1 26 ? -8.258 -1.66 -11.586 1 96.69 26 GLU B C 1
ATOM 1421 O O . GLU B 1 26 ? -9.258 -1.467 -12.273 1 96.69 26 GLU B O 1
ATOM 1426 N N . LEU B 1 27 ? -8.305 -2.211 -10.398 1 96.19 27 LEU B N 1
ATOM 1427 C CA . LEU B 1 27 ? -9.578 -2.555 -9.781 1 96.19 27 LEU B CA 1
ATOM 1428 C C . LEU B 1 27 ? -10.469 -1.322 -9.648 1 96.19 27 LEU B C 1
ATOM 1430 O O . LEU B 1 27 ? -11.664 -1.386 -9.922 1 96.19 27 LEU B O 1
ATOM 1434 N N . GLN B 1 28 ? -9.898 -0.221 -9.242 1 94.06 28 GLN B N 1
ATOM 1435 C CA . GLN B 1 2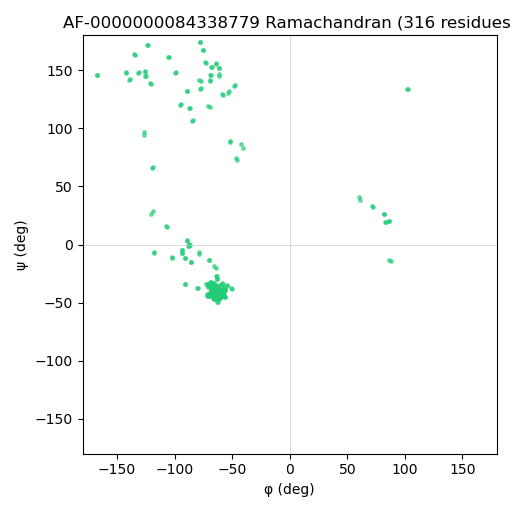8 ? -10.648 1.026 -9.117 1 94.06 28 GLN B CA 1
ATOM 1436 C C . GLN B 1 28 ? -11.227 1.458 -10.461 1 94.06 28 GLN B C 1
ATOM 1438 O O . GLN B 1 28 ? -12.391 1.858 -10.539 1 94.06 28 GLN B O 1
ATOM 1443 N N . ARG B 1 29 ? -10.445 1.354 -11.5 1 94.69 29 ARG B N 1
ATOM 1444 C CA . ARG B 1 29 ? -10.906 1.7 -12.836 1 94.69 29 ARG B CA 1
ATOM 1445 C C . ARG B 1 29 ? -12.109 0.846 -13.234 1 94.69 29 ARG B C 1
ATOM 1447 O O . ARG B 1 29 ? -13.078 1.354 -13.797 1 94.69 29 ARG B O 1
ATOM 1454 N N . ARG B 1 30 ? -12.008 -0.373 -12.938 1 95.94 30 ARG B N 1
ATOM 1455 C CA . ARG B 1 30 ? -13.086 -1.294 -13.289 1 95.94 30 ARG B CA 1
ATOM 1456 C C . ARG B 1 30 ? -14.344 -1.008 -12.477 1 95.94 30 ARG B C 1
ATOM 1458 O O . ARG B 1 30 ? -15.461 -1.125 -12.984 1 95.94 30 ARG B O 1
ATOM 1465 N N . LEU B 1 31 ? -14.148 -0.67 -11.211 1 94 31 LEU B N 1
ATOM 1466 C CA . LEU B 1 31 ? -15.281 -0.315 -10.367 1 94 31 LEU B CA 1
ATOM 1467 C C . LEU B 1 31 ? -16 0.914 -10.914 1 94 31 LEU B C 1
ATOM 1469 O O . LEU B 1 31 ? -17.234 0.942 -10.969 1 94 31 LEU B O 1
ATOM 1473 N N . VAL B 1 32 ? -15.273 1.882 -11.336 1 92.69 32 VAL B N 1
ATOM 1474 C CA . VAL B 1 32 ? -15.836 3.086 -11.93 1 92.69 32 VAL B CA 1
ATOM 1475 C C . VAL B 1 32 ? -16.625 2.717 -13.188 1 92.69 32 VAL B C 1
ATOM 1477 O O . VAL B 1 32 ? -17.75 3.193 -13.383 1 92.69 32 VAL B O 1
ATOM 1480 N N . ALA B 1 33 ? -16.078 1.865 -13.977 1 94.38 33 ALA B N 1
ATOM 1481 C CA . ALA B 1 33 ? -16.719 1.445 -15.227 1 94.38 33 ALA B CA 1
ATOM 1482 C C . ALA B 1 33 ? -18.031 0.727 -14.953 1 94.38 33 ALA B C 1
ATOM 1484 O O . ALA B 1 33 ? -18.953 0.76 -15.781 1 94.38 33 ALA B O 1
ATOM 1485 N N . GLU B 1 34 ? -18.125 0.108 -13.781 1 92 34 GLU B N 1
ATOM 1486 C CA . GLU B 1 34 ? -19.344 -0.61 -13.414 1 92 34 GLU B CA 1
ATOM 1487 C C . GLU B 1 34 ? -20.328 0.31 -12.703 1 92 34 GLU B C 1
ATOM 1489 O O . GLU B 1 34 ? -21.375 -0.143 -12.227 1 92 34 GLU B O 1
ATOM 1494 N N . GLY B 1 35 ? -20.016 1.584 -12.578 1 89.44 35 GLY B N 1
ATOM 1495 C CA . GLY B 1 35 ? -20.922 2.549 -11.984 1 89.44 35 GLY B CA 1
ATOM 1496 C C . GLY B 1 35 ? -20.812 2.633 -10.477 1 89.44 35 GLY B C 1
ATOM 1497 O O . GLY B 1 35 ? -21.766 2.994 -9.789 1 89.44 35 GLY B O 1
ATOM 1498 N N . LEU B 1 36 ? -19.656 2.168 -9.938 1 88 36 LEU B N 1
ATOM 1499 C CA . LEU B 1 36 ? -19.375 2.23 -8.508 1 88 36 LEU B CA 1
ATOM 1500 C C . LEU B 1 36 ? -18.141 3.07 -8.234 1 88 36 LEU B C 1
ATOM 1502 O O . LEU B 1 36 ? -17.172 2.578 -7.656 1 88 36 LEU B O 1
ATOM 1506 N N . PRO B 1 37 ? -18.25 4.359 -8.516 1 83.81 37 PRO B N 1
ATOM 1507 C CA . PRO B 1 37 ? -17.078 5.23 -8.414 1 83.81 37 PRO B CA 1
ATOM 1508 C C . PRO B 1 37 ? -16.766 5.641 -6.98 1 83.81 37 PRO B C 1
ATOM 1510 O O . PRO B 1 37 ? -15.68 6.164 -6.707 1 83.81 37 PRO B O 1
ATOM 1513 N N . ASP B 1 38 ? -17.625 5.285 -6.113 1 81.88 38 ASP B N 1
ATOM 1514 C CA . ASP B 1 38 ? -17.516 5.898 -4.793 1 81.88 38 ASP B CA 1
ATOM 1515 C C . ASP B 1 38 ? -16.688 5.027 -3.848 1 81.88 38 ASP B C 1
ATOM 1517 O O . ASP B 1 38 ? -16.406 5.426 -2.715 1 81.88 38 ASP B O 1
ATOM 1521 N N . LEU B 1 39 ? -16.344 3.863 -4.281 1 88.25 39 LEU B N 1
ATOM 1522 C CA . LEU B 1 39 ? -15.492 3.027 -3.443 1 88.25 39 LEU B CA 1
ATOM 1523 C C . LEU B 1 39 ? -14.023 3.33 -3.691 1 88.25 39 LEU B C 1
ATOM 1525 O O . LEU B 1 39 ? -13.531 3.16 -4.809 1 88.25 39 LEU B O 1
ATOM 1529 N N . ARG B 1 40 ? -13.359 3.791 -2.676 1 88.19 40 ARG B N 1
ATOM 1530 C CA . ARG B 1 40 ? -11.938 4.133 -2.732 1 88.19 40 ARG B CA 1
ATOM 1531 C C . ARG B 1 40 ? -11.094 3.086 -2.014 1 88.19 40 ARG B C 1
ATOM 1533 O O . ARG B 1 40 ? -11.617 2.305 -1.216 1 88.19 40 ARG B O 1
ATOM 1540 N N . PHE B 1 41 ? -9.859 3.104 -2.334 1 88.31 41 PHE B N 1
ATOM 1541 C CA . PHE B 1 41 ? -8.914 2.201 -1.687 1 88.31 41 PHE B CA 1
ATOM 1542 C C . PHE B 1 41 ? -8.953 2.373 -0.172 1 88.31 41 PHE B C 1
ATOM 1544 O O . PHE B 1 41 ? -8.992 1.389 0.569 1 88.31 41 PHE B O 1
ATOM 1551 N N . SER B 1 42 ? -8.961 3.604 0.292 1 87.69 42 SER B N 1
ATOM 1552 C CA . SER B 1 42 ? -9 3.9 1.721 1 87.69 42 SER B CA 1
ATOM 1553 C C . SER B 1 42 ? -10.281 3.383 2.357 1 87.69 42 SER B C 1
ATOM 1555 O O . SER B 1 42 ? -10.297 3.041 3.543 1 87.69 42 SER B O 1
ATOM 1557 N N . ASP B 1 43 ? -11.367 3.314 1.607 1 92.12 43 ASP B N 1
ATOM 1558 C CA . ASP B 1 43 ? -12.633 2.787 2.111 1 92.12 43 ASP B CA 1
ATOM 1559 C C . ASP B 1 43 ? -12.531 1.292 2.398 1 92.12 43 ASP B C 1
ATOM 1561 O O . ASP B 1 43 ? -13.133 0.794 3.35 1 92.12 43 ASP B O 1
ATOM 1565 N N . ALA B 1 44 ? -11.781 0.676 1.553 1 90.38 44 ALA B N 1
ATOM 1566 C CA . ALA B 1 44 ? -11.648 -0.774 1.664 1 90.38 44 ALA B CA 1
ATOM 1567 C C . ALA B 1 44 ? -11.055 -1.168 3.014 1 90.38 44 ALA B C 1
ATOM 1569 O O . ALA B 1 44 ? -11.445 -2.18 3.602 1 90.38 44 ALA B O 1
ATOM 1570 N N . VAL B 1 45 ? -10.211 -0.405 3.502 1 89.94 45 VAL B N 1
ATOM 1571 C CA . VAL B 1 45 ? -9.602 -0.68 4.797 1 89.94 45 VAL B CA 1
ATOM 1572 C C . VAL B 1 45 ? -10.664 -0.616 5.895 1 89.94 45 VAL B C 1
ATOM 1574 O O . VAL B 1 45 ? -10.773 -1.529 6.715 1 89.94 45 VAL B O 1
ATOM 1577 N N . VAL B 1 46 ? -11.453 0.356 5.867 1 93.19 46 VAL B N 1
ATOM 1578 C CA . VAL B 1 46 ? -12.516 0.521 6.852 1 93.19 46 VAL B CA 1
ATOM 1579 C C . VAL B 1 46 ? -13.531 -0.61 6.707 1 93.19 46 VAL B C 1
ATOM 1581 O O . VAL B 1 46 ? -13.945 -1.216 7.699 1 93.19 46 VAL B O 1
ATOM 1584 N N . ILE B 1 47 ? -13.891 -0.889 5.516 1 93.88 47 ILE B N 1
ATOM 1585 C CA . ILE B 1 47 ? -14.906 -1.895 5.219 1 93.88 47 ILE B CA 1
ATOM 1586 C C . ILE B 1 47 ? -14.461 -3.252 5.758 1 93.88 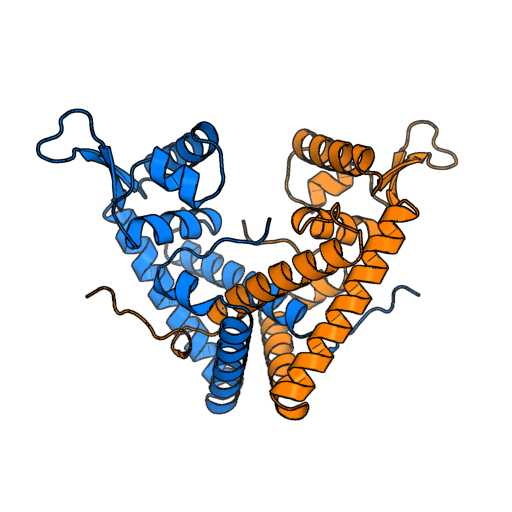47 ILE B C 1
ATOM 1588 O O . ILE B 1 47 ? -15.266 -3.998 6.32 1 93.88 47 ILE B O 1
ATOM 1592 N N . GLN B 1 48 ? -13.211 -3.547 5.641 1 91.44 48 GLN B N 1
ATOM 1593 C CA . GLN B 1 48 ? -12.711 -4.824 6.137 1 91.44 48 GLN B CA 1
ATOM 1594 C C . GLN B 1 48 ? -12.883 -4.938 7.648 1 91.44 48 GLN B C 1
ATOM 1596 O O . GLN B 1 48 ? -13.25 -5.996 8.164 1 91.44 48 GLN B O 1
ATOM 1601 N N . HIS B 1 49 ? -12.664 -3.873 8.305 1 91.88 49 HIS B N 1
ATOM 1602 C CA . HIS B 1 49 ? -12.836 -3.885 9.75 1 91.88 49 HIS B CA 1
ATOM 1603 C C . HIS B 1 49 ? -14.305 -4.074 10.125 1 91.88 49 HIS B C 1
ATOM 1605 O O . HIS B 1 49 ? -14.617 -4.832 11.047 1 91.88 49 HIS B O 1
ATOM 1611 N N . VAL B 1 50 ? -15.156 -3.463 9.406 1 92.94 50 VAL B N 1
ATOM 1612 C CA . VAL B 1 50 ? -16.594 -3.512 9.695 1 92.94 50 VAL B CA 1
ATOM 1613 C C . VAL B 1 50 ? -17.141 -4.895 9.359 1 92.94 50 VAL B C 1
ATOM 1615 O O . VAL B 1 50 ? -18.031 -5.402 10.047 1 92.94 50 VAL B O 1
ATOM 1618 N N . LEU B 1 51 ? -16.609 -5.492 8.359 1 90.38 51 LEU B N 1
ATOM 1619 C CA . LEU B 1 51 ? -17.031 -6.828 7.949 1 90.38 51 LEU B CA 1
ATOM 1620 C C . LEU B 1 51 ? -16.609 -7.867 8.984 1 90.38 51 LEU B C 1
ATOM 1622 O O . LEU B 1 51 ? -17.297 -8.867 9.18 1 90.38 51 LEU B O 1
ATOM 1626 N N . ALA B 1 52 ? -15.523 -7.617 9.594 1 88.88 52 ALA B N 1
ATOM 1627 C CA . ALA B 1 52 ? -15.016 -8.547 10.602 1 88.88 52 ALA B CA 1
ATOM 1628 C C . ALA B 1 52 ? -15.945 -8.594 11.812 1 88.88 52 ALA B C 1
ATOM 1630 O O . ALA B 1 52 ? -16.219 -9.672 12.352 1 88.88 52 ALA B O 1
ATOM 1631 N N . GLU B 1 53 ? -16.406 -7.484 12.227 1 89.06 53 GLU B N 1
ATOM 1632 C CA . GLU B 1 53 ? -17.312 -7.352 13.352 1 89.06 53 GLU B CA 1
ATOM 1633 C C . GLU B 1 53 ? -17.922 -5.957 13.406 1 89.06 53 GLU B C 1
ATOM 1635 O O . GLU B 1 53 ? -17.297 -4.98 12.984 1 89.06 53 GLU B O 1
ATOM 1640 N N . PRO B 1 54 ? -19.188 -5.969 13.875 1 89.19 54 PRO B N 1
ATOM 1641 C CA . PRO B 1 54 ? -19.75 -4.633 14.078 1 89.19 54 PRO B CA 1
ATOM 1642 C C . PRO B 1 54 ? -18.938 -3.789 15.055 1 89.19 54 PRO B C 1
ATOM 1644 O O . PRO B 1 54 ? -18.562 -4.262 16.125 1 89.19 54 PRO B O 1
ATOM 1647 N N . LEU B 1 55 ? -18.609 -2.553 14.625 1 94.62 55 LEU B N 1
ATOM 1648 C CA . LEU B 1 55 ? -17.734 -1.712 15.438 1 94.62 55 LEU B CA 1
ATOM 1649 C C . LEU B 1 55 ? -18.391 -0.358 15.703 1 94.62 55 LEU B C 1
ATOM 1651 O O . LEU B 1 55 ? -19.109 0.167 14.859 1 94.62 55 LEU B O 1
ATOM 1655 N N . SER B 1 56 ? -18.094 0.131 16.922 1 95.62 56 SER B N 1
ATOM 1656 C CA . SER B 1 56 ? -18.297 1.557 17.156 1 95.62 56 SER B CA 1
ATOM 1657 C C . SER B 1 56 ? -17.203 2.391 16.5 1 95.62 56 SER B C 1
ATOM 1659 O O . SER B 1 56 ? -16.172 1.854 16.078 1 95.62 56 SER B O 1
ATOM 1661 N N . ILE B 1 57 ? -17.453 3.67 16.438 1 95.12 57 ILE B N 1
ATOM 1662 C CA . ILE B 1 57 ? -16.438 4.555 15.875 1 95.12 57 ILE B CA 1
ATOM 1663 C C . ILE B 1 57 ? -15.18 4.516 16.734 1 95.12 57 ILE B C 1
ATOM 1665 O O . ILE B 1 57 ? -14.062 4.547 16.219 1 95.12 57 ILE B O 1
ATOM 1669 N N . THR B 1 58 ? -15.422 4.406 17.984 1 95.31 58 THR B N 1
ATOM 1670 C CA . THR B 1 58 ? -14.305 4.352 18.922 1 95.31 58 THR B CA 1
ATOM 1671 C C . THR B 1 58 ? -13.477 3.09 18.703 1 95.31 58 THR B C 1
ATOM 1673 O O . THR B 1 58 ? -12.242 3.15 18.672 1 95.31 58 THR B O 1
ATOM 1676 N N . GLU B 1 59 ? -14.133 2.045 18.562 1 95.69 59 GLU B N 1
ATOM 1677 C CA . GLU B 1 59 ? -13.453 0.781 18.312 1 95.69 59 GLU B CA 1
ATOM 1678 C C . GLU B 1 59 ? -12.727 0.808 16.969 1 95.69 59 GLU B C 1
ATOM 1680 O O . GLU B 1 59 ? -11.609 0.296 16.844 1 95.69 59 GLU B O 1
ATOM 1685 N N . LEU B 1 60 ? -13.312 1.36 15.945 1 95.44 60 LEU B N 1
ATOM 1686 C CA . LEU B 1 60 ? -12.688 1.498 14.641 1 95.44 60 LEU B CA 1
ATOM 1687 C C . LEU B 1 60 ? -11.414 2.336 14.727 1 95.44 60 LEU B C 1
ATOM 1689 O O . LEU B 1 60 ? -10.383 1.967 14.164 1 95.44 60 LEU B O 1
ATOM 1693 N N . ALA B 1 61 ? -11.461 3.441 15.43 1 95.56 61 ALA B N 1
ATOM 1694 C CA . ALA B 1 61 ? -10.312 4.328 15.602 1 95.56 61 ALA B CA 1
ATOM 1695 C C . ALA B 1 61 ? -9.133 3.584 16.219 1 95.56 61 ALA B C 1
ATOM 1697 O O . ALA B 1 61 ? -8 3.693 15.742 1 95.56 61 ALA B O 1
ATOM 1698 N N . ARG B 1 62 ? -9.445 2.785 17.203 1 94.06 62 ARG B N 1
ATOM 1699 C CA . ARG B 1 62 ? -8.422 1.995 17.891 1 94.06 62 ARG B CA 1
ATOM 1700 C C . ARG B 1 62 ? -7.793 0.987 16.922 1 94.06 62 ARG B C 1
ATOM 1702 O O . ARG B 1 62 ? -6.566 0.866 16.859 1 94.06 62 ARG B O 1
ATOM 1709 N N . ARG B 1 63 ? -8.609 0.356 16.172 1 91.44 63 ARG B N 1
ATOM 1710 C CA . ARG B 1 63 ? -8.125 -0.657 15.234 1 91.44 63 ARG B CA 1
ATOM 1711 C C . ARG B 1 63 ? -7.277 -0.03 14.141 1 91.44 63 ARG B C 1
ATOM 1713 O O . ARG B 1 63 ? -6.324 -0.643 13.656 1 91.44 63 ARG B O 1
ATOM 1720 N N . MET B 1 64 ? -7.629 1.112 13.766 1 90.38 64 MET B N 1
ATOM 1721 C CA . MET B 1 64 ? -6.934 1.784 12.672 1 90.38 64 MET B CA 1
ATOM 1722 C C . MET B 1 64 ? -5.711 2.537 13.188 1 90.38 64 MET B C 1
ATOM 1724 O O . MET B 1 64 ? -4.871 2.982 12.398 1 90.38 64 MET B O 1
ATOM 1728 N N . GLY B 1 65 ? -5.602 2.756 14.445 1 90.38 65 GLY B N 1
ATOM 1729 C CA . GLY B 1 65 ? -4.5 3.516 15.016 1 90.38 65 GLY B CA 1
ATOM 1730 C C . GLY B 1 65 ? -4.586 5 14.727 1 90.38 65 GLY B C 1
ATOM 1731 O O . GLY B 1 65 ? -3.568 5.645 14.461 1 90.38 65 GLY B O 1
ATOM 1732 N N . VAL B 1 66 ? -5.789 5.531 14.641 1 92.06 66 VAL B N 1
ATOM 1733 C CA . VAL B 1 66 ? -6.012 6.949 14.383 1 92.06 66 VAL B CA 1
ATOM 1734 C C . VAL B 1 66 ? -6.852 7.551 15.508 1 92.06 66 VAL B C 1
ATOM 1736 O O . VAL B 1 66 ? -7.34 6.828 16.375 1 92.06 66 VAL B O 1
ATOM 1739 N N . THR B 1 67 ? -6.969 8.859 15.477 1 95.25 67 THR B N 1
ATOM 1740 C CA . THR B 1 67 ? -7.785 9.531 16.484 1 95.25 67 THR B CA 1
ATOM 1741 C C . THR B 1 67 ? -9.273 9.297 16.219 1 95.25 67 THR B C 1
ATOM 1743 O O . THR B 1 67 ? -9.664 8.992 15.086 1 95.25 67 THR B O 1
ATOM 1746 N N . GLN B 1 68 ? -9.992 9.414 17.25 1 95.75 68 GLN B N 1
ATOM 1747 C CA . GLN B 1 68 ? -11.438 9.328 17.125 1 95.75 68 GLN B CA 1
ATOM 1748 C C . GLN B 1 68 ? -11.969 10.359 16.125 1 95.75 68 GLN B C 1
ATOM 1750 O O . GLN B 1 68 ? -12.891 10.078 15.359 1 95.75 68 GLN B O 1
ATOM 1755 N N . GLN B 1 69 ? -11.383 11.453 16.203 1 96.81 69 GLN B N 1
ATOM 1756 C CA . GLN B 1 69 ? -11.789 12.523 15.297 1 96.81 69 GLN B CA 1
ATOM 1757 C C . GLN B 1 69 ? -11.562 12.133 13.844 1 96.81 69 GLN B C 1
ATOM 1759 O O . GLN B 1 69 ? -12.43 12.344 12.992 1 96.81 69 GLN B O 1
ATOM 1764 N N . ALA B 1 70 ? -10.43 11.602 13.578 1 94.5 70 ALA B N 1
ATOM 1765 C CA . ALA B 1 70 ? -10.094 11.18 12.219 1 94.5 70 ALA B CA 1
ATOM 1766 C C . ALA B 1 70 ? -11.016 10.062 11.75 1 94.5 70 ALA B C 1
ATOM 1768 O O . ALA B 1 70 ? -11.5 10.086 10.617 1 94.5 70 ALA B O 1
ATOM 1769 N N . ALA B 1 71 ? -11.203 9.133 12.609 1 95.75 71 ALA B N 1
ATOM 1770 C CA . ALA B 1 71 ? -12.109 8.039 12.273 1 95.75 71 ALA B CA 1
ATOM 1771 C C . ALA B 1 71 ? -13.523 8.547 12.031 1 95.75 71 ALA B C 1
ATOM 1773 O O . ALA B 1 71 ? -14.203 8.094 11.109 1 95.75 71 ALA B O 1
ATOM 1774 N N . SER B 1 72 ? -13.977 9.469 12.828 1 96.56 72 SER B N 1
ATOM 1775 C CA . SER B 1 72 ? -15.312 10.039 12.68 1 96.56 72 SER B CA 1
ATOM 1776 C C . SER B 1 72 ? -15.469 10.742 11.344 1 96.56 72 SER B C 1
ATOM 1778 O O . SER B 1 72 ? -16.5 10.609 10.68 1 96.56 72 SER B O 1
ATOM 1780 N N . LYS B 1 73 ? -14.453 11.406 11.008 1 96.5 73 LYS B N 1
ATOM 1781 C CA . LYS B 1 73 ? -14.484 12.109 9.727 1 96.5 73 LYS B CA 1
ATOM 1782 C C . LYS B 1 73 ? -14.562 11.125 8.562 1 96.5 73 LYS B C 1
ATOM 1784 O O . LYS B 1 73 ? -15.336 11.328 7.621 1 96.5 73 LYS B O 1
ATOM 1789 N N . THR B 1 74 ? -13.766 10.117 8.641 1 95.25 74 THR B N 1
ATOM 1790 C CA . THR B 1 74 ? -13.758 9.086 7.609 1 95.25 74 THR B CA 1
ATOM 1791 C C . THR B 1 74 ? -15.125 8.422 7.504 1 95.25 74 THR B C 1
ATOM 1793 O O . THR B 1 74 ? -15.656 8.258 6.402 1 95.25 74 THR B O 1
ATOM 1796 N N . VAL B 1 75 ? -15.688 8.125 8.594 1 96.06 75 VAL B N 1
ATOM 1797 C CA . VAL B 1 75 ? -16.984 7.457 8.633 1 96.06 75 VAL B CA 1
ATOM 1798 C C . VAL B 1 75 ? -18.062 8.398 8.109 1 96.06 75 VAL B C 1
ATOM 1800 O O . VAL B 1 75 ? -18.938 7.992 7.336 1 96.06 75 VAL B O 1
ATOM 1803 N N . ALA B 1 76 ? -18.016 9.586 8.539 1 97 76 ALA B N 1
ATOM 1804 C CA . ALA B 1 76 ? -18.984 10.57 8.07 1 97 76 ALA B CA 1
ATOM 1805 C C . ALA B 1 76 ? -18.938 10.711 6.551 1 97 76 ALA B C 1
ATOM 1807 O O . ALA B 1 76 ? -19.969 10.797 5.898 1 97 76 ALA B O 1
ATOM 1808 N N . ASP B 1 77 ? -17.781 10.727 6.023 1 96.31 77 ASP B N 1
ATOM 1809 C CA . ASP B 1 77 ? -17.609 10.805 4.574 1 96.31 77 ASP B CA 1
ATOM 1810 C C . ASP B 1 77 ? -18.219 9.586 3.887 1 96.31 77 ASP B C 1
ATOM 1812 O O . ASP B 1 77 ? -18.922 9.719 2.881 1 96.31 77 ASP B O 1
ATOM 1816 N N . MET B 1 78 ? -17.984 8.398 4.422 1 95.62 78 MET B N 1
ATOM 1817 C CA . MET B 1 78 ? -18.5 7.16 3.859 1 95.62 78 MET B CA 1
ATOM 1818 C C . MET B 1 78 ? -20.016 7.102 3.977 1 95.62 78 MET B C 1
ATOM 1820 O O . MET B 1 78 ? -20.688 6.559 3.1 1 95.62 78 MET B O 1
ATOM 1824 N N . GLU B 1 79 ? -20.531 7.691 5.043 1 95.75 79 GLU B N 1
ATOM 1825 C CA . GLU B 1 79 ? -21.969 7.789 5.203 1 95.75 79 GLU B CA 1
ATOM 1826 C C . GLU B 1 79 ? -22.594 8.68 4.133 1 95.75 79 GLU B C 1
ATOM 1828 O O . GLU B 1 79 ? -23.609 8.336 3.537 1 95.75 79 GLU B O 1
ATOM 1833 N N . ARG B 1 80 ? -21.984 9.773 3.961 1 95.94 80 ARG B N 1
ATOM 1834 C CA . ARG B 1 80 ? -22.469 10.711 2.955 1 95.94 80 ARG B CA 1
ATOM 1835 C C . ARG B 1 80 ? -22.5 10.07 1.572 1 95.94 80 ARG B C 1
ATOM 1837 O O . ARG B 1 80 ? -23.375 10.359 0.767 1 95.94 80 ARG B O 1
ATOM 1844 N N . ARG B 1 81 ? -21.547 9.188 1.322 1 94.69 81 ARG B N 1
ATOM 1845 C CA . ARG B 1 81 ? -21.453 8.516 0.027 1 94.69 81 ARG B CA 1
ATOM 1846 C C . ARG B 1 81 ? -22.312 7.258 -0.007 1 94.69 81 ARG B C 1
ATOM 1848 O O . ARG B 1 81 ? -22.312 6.527 -1 1 94.69 81 ARG B O 1
ATOM 1855 N N . GLY B 1 82 ? -22.953 6.969 1.095 1 94.31 82 GLY B N 1
ATOM 1856 C CA . GLY B 1 82 ? -23.953 5.914 1.138 1 94.31 82 GLY B CA 1
ATOM 1857 C C . GLY B 1 82 ? -23.359 4.531 1.332 1 94.31 82 GLY B C 1
ATOM 1858 O O . GLY B 1 82 ? -24.016 3.523 1.069 1 94.31 82 GLY B O 1
ATOM 1859 N N . LEU B 1 83 ? -22.125 4.391 1.814 1 95.12 83 LEU B N 1
ATOM 1860 C CA . LEU B 1 83 ? -21.438 3.107 1.928 1 95.12 83 LEU B CA 1
ATOM 1861 C C . LEU B 1 83 ? -21.688 2.475 3.293 1 95.12 83 LEU B C 1
ATOM 1863 O O . LEU B 1 83 ? -21.703 1.248 3.42 1 95.12 83 LEU B O 1
ATOM 1867 N N . LEU B 1 84 ? -21.812 3.281 4.297 1 95 84 LEU B N 1
ATOM 1868 C CA . LEU B 1 84 ? -21.969 2.842 5.68 1 95 84 LEU B CA 1
ATOM 1869 C C . LEU B 1 84 ? -23.094 3.621 6.367 1 95 84 LEU B C 1
ATOM 1871 O O . LEU B 1 84 ? -23.484 4.695 5.902 1 95 84 LEU B O 1
ATOM 1875 N N . VAL B 1 85 ? -23.594 3.113 7.488 1 95.62 85 VAL B N 1
ATOM 1876 C CA . VAL B 1 85 ? -24.516 3.816 8.375 1 95.62 85 VAL B CA 1
ATOM 1877 C C . VAL B 1 85 ? -24.188 3.486 9.828 1 95.62 85 VAL B C 1
ATOM 1879 O O . VAL B 1 85 ? -23.641 2.418 10.117 1 95.62 85 VAL B O 1
ATOM 1882 N N . ARG B 1 86 ? -24.438 4.457 10.648 1 94.5 86 ARG B N 1
ATOM 1883 C CA . ARG B 1 86 ? -24.438 4.188 12.078 1 94.5 86 ARG B CA 1
ATOM 1884 C C . ARG B 1 86 ? -25.781 3.646 12.547 1 94.5 86 ARG B C 1
ATOM 1886 O O . ARG B 1 86 ? -26.734 4.402 12.688 1 94.5 86 ARG B O 1
ATOM 1893 N N . ALA B 1 87 ? -25.812 2.412 12.836 1 93.88 87 ALA B N 1
ATOM 1894 C CA . ALA B 1 87 ? -27.094 1.776 13.156 1 93.88 87 ALA B CA 1
ATOM 1895 C C . ALA B 1 87 ? -27.281 1.647 14.664 1 93.88 87 ALA B C 1
ATOM 1897 O O . ALA B 1 87 ? -26.312 1.413 15.398 1 93.88 87 ALA B O 1
ATOM 1898 N N . PRO B 1 88 ? -28.5 1.726 15.094 1 91.94 88 PRO B N 1
ATOM 1899 C CA . PRO B 1 88 ? -28.781 1.538 16.516 1 91.94 88 PRO B CA 1
ATOM 1900 C C . PRO B 1 88 ? -28.547 0.101 16.984 1 91.94 88 PRO B C 1
ATOM 1902 O O . PRO B 1 88 ? -28.703 -0.836 16.188 1 91.94 88 PRO B O 1
ATOM 1905 N N . VAL B 1 89 ? -28.094 0.011 18.234 1 90.44 89 VAL B N 1
ATOM 1906 C CA . VAL B 1 89 ? -27.922 -1.295 18.859 1 90.44 89 VAL B CA 1
ATOM 1907 C C . VAL B 1 89 ? -29.172 -1.644 19.672 1 90.44 89 VAL B C 1
ATOM 1909 O O . VAL B 1 89 ? -29.562 -0.88 20.562 1 90.44 89 VAL B O 1
ATOM 1912 N N . PRO B 1 90 ? -29.703 -2.703 19.266 1 88.75 90 PRO B N 1
ATOM 1913 C CA . PRO B 1 90 ? -30.875 -3.082 20.062 1 88.75 90 PRO B CA 1
ATOM 1914 C C . PRO B 1 90 ? -30.562 -3.148 21.562 1 88.75 90 PRO B C 1
ATOM 1916 O O . PRO B 1 90 ? -29.562 -3.754 21.953 1 88.75 90 PRO B O 1
ATOM 1919 N N . GLY B 1 91 ? -31.375 -2.523 22.344 1 91.12 91 GLY B N 1
ATOM 1920 C CA . GLY B 1 91 ? -31.25 -2.592 23.797 1 91.12 91 GLY B CA 1
ATOM 1921 C C . GLY B 1 91 ? -30.328 -1.527 24.359 1 91.12 91 GLY B C 1
ATOM 1922 O O . GLY B 1 91 ? -30.125 -1.446 25.578 1 91.12 91 GLY B O 1
ATOM 1923 N N . ASP B 1 92 ? -29.672 -1.003 23.531 1 88.88 92 ASP B N 1
ATOM 1924 C CA . ASP B 1 92 ? -28.781 0.087 23.938 1 88.88 92 ASP B CA 1
ATOM 1925 C C . ASP B 1 92 ? -29.031 1.343 23.109 1 88.88 92 ASP B C 1
ATOM 1927 O O . ASP B 1 92 ? -28.469 1.501 22.031 1 88.88 92 ASP B O 1
ATOM 1931 N N . ALA B 1 93 ? -29.875 2.252 23.625 1 85.31 93 ALA B N 1
ATOM 1932 C CA . ALA B 1 93 ? -30.391 3.41 22.891 1 85.31 93 ALA B CA 1
ATOM 1933 C C . ALA B 1 93 ? -29.25 4.363 22.516 1 85.31 93 ALA B C 1
ATOM 1935 O O . ALA B 1 93 ? -29.344 5.117 21.547 1 85.31 93 ALA B O 1
ATOM 1936 N N . ARG B 1 94 ? -28.141 4.301 23.172 1 88.12 94 ARG B N 1
ATOM 1937 C CA . ARG B 1 94 ? -27.078 5.266 22.953 1 88.12 94 ARG B CA 1
ATOM 1938 C C . ARG B 1 94 ? -25.969 4.668 22.078 1 88.12 94 ARG B C 1
ATOM 1940 O O . ARG B 1 94 ? -25.125 5.391 21.562 1 88.12 94 ARG B O 1
ATOM 1947 N N . ALA B 1 95 ? -26.109 3.4 21.938 1 90.5 95 ALA B N 1
ATOM 1948 C CA . ALA B 1 95 ? -25.031 2.738 21.219 1 90.5 95 ALA B CA 1
ATOM 1949 C C . ALA B 1 95 ? -25.312 2.715 19.719 1 90.5 95 ALA B C 1
ATOM 1951 O O . ALA B 1 95 ? -26.469 2.539 19.297 1 90.5 95 ALA B O 1
ATOM 1952 N N . ARG B 1 96 ? -24.375 3.08 18.938 1 94.19 96 ARG B N 1
ATOM 1953 C CA . ARG B 1 96 ? -24.406 2.967 17.484 1 94.19 96 ARG B CA 1
ATOM 1954 C C . ARG B 1 96 ? -23.266 2.1 16.984 1 94.19 96 ARG B C 1
ATOM 1956 O O . ARG B 1 96 ? -22.141 2.17 17.5 1 94.19 96 ARG B O 1
ATOM 1963 N N . ARG B 1 97 ? -23.594 1.27 16.031 1 96.31 97 ARG B N 1
ATOM 1964 C CA . ARG B 1 97 ? -22.578 0.441 15.406 1 96.31 97 ARG B CA 1
ATOM 1965 C C . ARG B 1 97 ? -22.578 0.609 13.891 1 96.31 97 ARG B C 1
ATOM 1967 O O . ARG B 1 97 ? -23.641 0.808 13.289 1 96.31 97 ARG B O 1
ATOM 1974 N N . LEU B 1 98 ? -21.422 0.471 13.352 1 96.94 98 LEU B N 1
ATOM 1975 C CA . LEU B 1 98 ? -21.266 0.653 11.914 1 96.94 98 LEU B CA 1
ATOM 1976 C C . LEU B 1 98 ? -21.766 -0.566 11.148 1 96.94 98 LEU B C 1
ATOM 1978 O O . LEU B 1 98 ? -21.5 -1.704 11.539 1 96.94 98 LEU B O 1
ATOM 1982 N N . GLN B 1 99 ? -22.516 -0.249 10.102 1 95.88 99 GLN B N 1
ATOM 1983 C CA . GLN B 1 99 ? -23.031 -1.282 9.211 1 95.88 99 GLN B CA 1
ATOM 1984 C C . GLN B 1 99 ? -22.953 -0.838 7.75 1 95.88 99 GLN B C 1
ATOM 1986 O O . GLN B 1 99 ? -23.188 0.333 7.441 1 95.88 99 GLN B O 1
ATOM 1991 N N . LEU B 1 100 ? -22.609 -1.855 6.918 1 95.31 100 LEU B N 1
ATOM 1992 C CA . LEU B 1 100 ? -22.672 -1.543 5.492 1 95.31 100 LEU B CA 1
ATOM 1993 C C . LEU B 1 100 ? -24.109 -1.353 5.031 1 95.31 100 LEU B C 1
ATOM 1995 O O . LEU B 1 100 ? -25 -2.074 5.473 1 95.31 100 LEU B O 1
ATOM 1999 N N . THR B 1 101 ? -24.25 -0.359 4.152 1 94.88 101 THR B N 1
ATOM 2000 C CA . THR B 1 101 ? -25.531 -0.234 3.473 1 94.88 101 THR B CA 1
ATOM 2001 C C . THR B 1 101 ? -25.656 -1.258 2.348 1 94.88 101 THR B C 1
ATOM 2003 O O . THR B 1 101 ? -24.719 -2 2.074 1 94.88 101 THR B O 1
ATOM 2006 N N . GLY B 1 102 ? -26.859 -1.283 1.752 1 93.81 102 GLY B N 1
ATOM 2007 C CA . GLY B 1 102 ? -27 -2.09 0.551 1 93.81 102 GLY B CA 1
ATOM 2008 C C . GLY B 1 102 ? -26.016 -1.727 -0.541 1 93.81 102 GLY B C 1
ATOM 2009 O O . GLY B 1 102 ? -25.453 -2.607 -1.195 1 93.81 102 GLY B O 1
ATOM 2010 N N . THR B 1 103 ? -25.797 -0.472 -0.658 1 92.25 103 THR B N 1
ATOM 2011 C CA . THR B 1 103 ? -24.828 0.028 -1.622 1 92.25 103 THR B CA 1
ATOM 2012 C C . THR B 1 103 ? -23.422 -0.42 -1.25 1 92.25 103 THR B C 1
ATOM 2014 O O . THR B 1 103 ? -22.641 -0.829 -2.117 1 92.25 103 THR B O 1
ATOM 2017 N N . GLY B 1 104 ? -23.109 -0.322 0.019 1 93.25 104 GLY B N 1
ATOM 2018 C CA . GLY B 1 104 ? -21.812 -0.795 0.501 1 93.25 104 GLY B CA 1
ATOM 2019 C C . GLY B 1 104 ? -21.594 -2.271 0.241 1 93.25 104 GLY B C 1
ATOM 2020 O O . GLY B 1 104 ? -20.516 -2.668 -0.218 1 93.25 104 GLY B O 1
ATOM 2021 N N . GLU B 1 105 ? -22.594 -3.027 0.438 1 93.44 105 GLU B N 1
ATOM 2022 C CA . GLU B 1 105 ? -22.516 -4.465 0.207 1 93.44 105 GLU B CA 1
ATOM 2023 C C . GLU B 1 105 ? -22.344 -4.777 -1.276 1 93.44 105 GLU B C 1
ATOM 2025 O O . GLU B 1 105 ? -21.562 -5.664 -1.645 1 93.44 105 GLU B O 1
ATOM 2030 N N . ALA B 1 106 ? -23.016 -4.074 -2.02 1 92.44 106 ALA B N 1
ATOM 2031 C CA . ALA B 1 106 ? -22.922 -4.262 -3.467 1 92.44 106 ALA B CA 1
ATOM 2032 C C . ALA B 1 106 ? -21.516 -3.91 -3.975 1 92.44 106 ALA B C 1
ATOM 2034 O O . ALA B 1 106 ? -20.984 -4.594 -4.848 1 92.44 106 ALA B O 1
ATOM 2035 N N . ALA B 1 107 ? -20.969 -2.867 -3.445 1 92.38 107 ALA B N 1
ATOM 2036 C CA . ALA B 1 107 ? -19.609 -2.449 -3.834 1 92.38 107 ALA B CA 1
ATOM 2037 C C . ALA B 1 107 ? -18.578 -3.508 -3.459 1 92.38 107 ALA B C 1
ATOM 2039 O O . ALA B 1 107 ? -17.688 -3.818 -4.25 1 92.38 107 ALA B O 1
ATOM 2040 N N . VAL B 1 108 ? -18.766 -4.07 -2.326 1 93 108 VAL B N 1
ATOM 2041 C CA . VAL B 1 108 ? -17.859 -5.113 -1.857 1 93 108 VAL B CA 1
ATOM 2042 C C . VAL B 1 108 ? -17.984 -6.344 -2.754 1 93 108 VAL B C 1
ATOM 2044 O O . VAL B 1 108 ? -16.984 -6.922 -3.164 1 93 108 VAL B O 1
ATOM 2047 N N . ALA B 1 109 ? -19.172 -6.688 -3.068 1 94.75 109 ALA B N 1
ATOM 2048 C CA . ALA B 1 109 ? -19.422 -7.836 -3.936 1 94.75 109 ALA B CA 1
ATOM 2049 C C . ALA B 1 109 ? -18.828 -7.609 -5.324 1 94.75 109 ALA B C 1
ATOM 2051 O O . ALA B 1 109 ? -18.234 -8.523 -5.914 1 94.75 109 ALA B O 1
ATOM 2052 N N . ALA B 1 110 ? -18.984 -6.426 -5.781 1 95.44 110 ALA B N 1
ATOM 2053 C CA . ALA B 1 110 ? -18.438 -6.082 -7.086 1 95.44 110 ALA B CA 1
ATOM 2054 C C . ALA B 1 110 ? -16.906 -6.145 -7.07 1 95.44 110 ALA B C 1
ATOM 2056 O O . ALA B 1 110 ? -16.281 -6.672 -7.996 1 95.44 110 ALA B O 1
ATOM 2057 N N . ALA B 1 111 ? -16.312 -5.617 -6.051 1 95.19 111 ALA B N 1
ATOM 2058 C CA . ALA B 1 111 ? -14.852 -5.648 -5.922 1 95.19 111 ALA B CA 1
ATOM 2059 C C . ALA B 1 111 ? -14.336 -7.086 -5.918 1 95.19 111 ALA B C 1
ATOM 2061 O O . ALA B 1 111 ? -13.336 -7.391 -6.57 1 95.19 111 ALA B O 1
ATOM 2062 N N . ARG B 1 112 ? -15.023 -7.945 -5.211 1 94.62 112 ARG B N 1
ATOM 2063 C CA . ARG B 1 112 ? -14.633 -9.352 -5.148 1 94.62 112 ARG B CA 1
ATOM 2064 C C . ARG B 1 112 ? -14.727 -10 -6.527 1 94.62 112 ARG B C 1
ATOM 2066 O O . ARG B 1 112 ? -13.812 -10.719 -6.941 1 94.62 112 ARG B O 1
ATOM 2073 N N . ARG B 1 113 ? -15.75 -9.734 -7.168 1 96.88 113 ARG B N 1
ATOM 2074 C CA . ARG B 1 113 ? -15.961 -10.297 -8.5 1 96.88 113 ARG B CA 1
ATOM 2075 C C . ARG B 1 113 ? -14.898 -9.789 -9.477 1 96.88 113 ARG B C 1
ATOM 2077 O O . ARG B 1 113 ? -14.344 -10.562 -10.258 1 96.88 113 ARG B O 1
ATOM 2084 N N . LEU B 1 114 ? -14.656 -8.539 -9.43 1 97.19 114 LEU B N 1
ATOM 2085 C CA . LEU B 1 114 ? -13.703 -7.926 -10.344 1 97.19 114 LEU B CA 1
ATOM 2086 C C . LEU B 1 114 ? -12.281 -8.406 -10.055 1 97.19 114 LEU B C 1
ATOM 2088 O O . LEU B 1 114 ? -11.484 -8.594 -10.969 1 97.19 114 LEU B O 1
ATOM 2092 N N . ARG B 1 115 ? -11.953 -8.602 -8.82 1 96.81 115 ARG B N 1
ATOM 2093 C CA . ARG B 1 115 ? -10.648 -9.148 -8.469 1 96.81 115 ARG B CA 1
ATOM 2094 C C . ARG B 1 115 ? -10.484 -10.57 -9 1 96.81 115 ARG B C 1
ATOM 2096 O O . ARG B 1 115 ? -9.43 -10.922 -9.531 1 96.81 115 ARG B O 1
ATOM 2103 N N . ALA B 1 116 ? -11.492 -11.344 -8.844 1 97.44 116 ALA B N 1
ATOM 2104 C CA . ALA B 1 116 ? -11.469 -12.711 -9.352 1 97.44 116 ALA B CA 1
ATOM 2105 C C . ALA B 1 116 ? -11.297 -12.727 -10.867 1 97.44 116 ALA B C 1
ATOM 2107 O O . ALA B 1 116 ? -10.547 -13.539 -11.406 1 97.44 116 ALA B O 1
ATOM 2108 N N . ARG B 1 117 ? -11.953 -11.828 -11.5 1 98 117 ARG B N 1
ATOM 2109 C CA . ARG B 1 117 ? -11.836 -11.719 -12.953 1 98 117 ARG B CA 1
ATOM 2110 C C . ARG B 1 117 ? -10.43 -11.305 -13.352 1 98 117 ARG B C 1
ATOM 2112 O O . ARG B 1 117 ? -9.859 -11.844 -14.312 1 98 117 ARG B O 1
ATOM 2119 N N . LEU B 1 118 ? -9.93 -10.336 -12.633 1 98 118 LEU B N 1
ATOM 2120 C CA . LEU B 1 118 ? -8.555 -9.898 -12.883 1 98 118 LEU B CA 1
ATOM 2121 C C . LEU B 1 118 ? -7.582 -11.055 -12.734 1 98 118 LEU B C 1
ATOM 2123 O O . LEU B 1 118 ? -6.688 -11.234 -13.57 1 98 118 LEU B O 1
ATOM 2127 N N . ASP B 1 119 ? -7.75 -11.836 -11.727 1 97.88 119 ASP B N 1
ATOM 2128 C CA . ASP B 1 119 ? -6.891 -12.992 -11.484 1 97.88 119 ASP B CA 1
ATOM 2129 C C . ASP B 1 119 ? -7 -14.008 -12.617 1 97.88 119 ASP B C 1
ATOM 2131 O O . ASP B 1 119 ? -5.992 -14.562 -13.062 1 97.88 119 ASP B O 1
ATOM 2135 N N . ALA B 1 120 ? -8.164 -14.234 -13.094 1 98.25 120 ALA B N 1
ATOM 2136 C CA . ALA B 1 120 ? -8.391 -15.148 -14.219 1 98.25 120 ALA B CA 1
ATOM 2137 C C . ALA B 1 120 ? -7.695 -14.648 -15.477 1 98.25 120 ALA B C 1
ATOM 2139 O O . ALA B 1 120 ? -7.094 -15.43 -16.219 1 98.25 120 ALA B O 1
ATOM 2140 N N . GLU B 1 121 ? -7.773 -13.375 -15.719 1 98.56 121 GLU B N 1
ATOM 2141 C CA . GLU B 1 121 ? -7.109 -12.773 -16.875 1 98.56 121 GLU B CA 1
ATOM 2142 C C . GLU B 1 121 ? -5.594 -12.938 -16.781 1 98.56 121 GLU B C 1
ATOM 2144 O O . GLU B 1 121 ? -4.938 -13.211 -17.797 1 98.56 121 GLU B O 1
ATOM 2149 N N . LEU B 1 122 ? -5.082 -12.781 -15.594 1 98.56 122 LEU B N 1
ATOM 2150 C CA . LEU B 1 122 ? -3.645 -12.945 -15.398 1 98.56 122 LEU B CA 1
ATOM 2151 C C . LEU B 1 122 ? -3.23 -14.398 -15.594 1 98.56 122 LEU B C 1
ATOM 2153 O O . LEU B 1 122 ? -2.174 -14.672 -16.156 1 98.56 122 LEU B O 1
ATOM 2157 N N . ALA B 1 123 ? -4.055 -15.297 -15.094 1 98.19 123 ALA B N 1
ATOM 2158 C CA . ALA B 1 123 ? -3.779 -16.719 -15.289 1 98.19 123 ALA B CA 1
ATOM 2159 C C . ALA B 1 123 ? -3.781 -17.078 -16.766 1 98.19 123 ALA B C 1
ATOM 2161 O O . ALA B 1 123 ? -2.949 -17.859 -17.234 1 98.19 123 ALA B O 1
ATOM 2162 N N . ASP B 1 124 ? -4.672 -16.484 -17.516 1 98.31 124 ASP B N 1
ATOM 2163 C CA . ASP B 1 124 ? -4.75 -16.703 -18.953 1 98.31 124 ASP B CA 1
ATOM 2164 C C . ASP B 1 124 ? -3.523 -16.156 -19.672 1 98.31 124 ASP B C 1
ATOM 2166 O O . ASP B 1 124 ? -2.99 -16.781 -20.578 1 98.31 124 ASP B O 1
ATOM 2170 N N . ALA B 1 125 ? -3.061 -15.055 -19.234 1 98.31 125 ALA B N 1
ATOM 2171 C CA . ALA B 1 125 ? -1.98 -14.344 -19.906 1 98.31 125 ALA B CA 1
ATOM 2172 C C . ALA B 1 125 ? -0.623 -14.953 -19.562 1 98.31 125 ALA B C 1
ATOM 2174 O O . ALA B 1 125 ? 0.272 -15.008 -20.406 1 98.31 125 ALA B O 1
ATOM 2175 N N . TYR B 1 126 ? -0.47 -15.383 -18.312 1 98.12 126 TYR B N 1
ATOM 2176 C CA . TYR B 1 126 ? 0.873 -15.719 -17.859 1 98.12 126 TYR B CA 1
ATOM 2177 C C . TYR B 1 126 ? 0.967 -17.188 -17.469 1 98.12 126 TYR B C 1
ATOM 2179 O O . TYR B 1 126 ? 2.055 -17.703 -17.188 1 98.12 126 TYR B O 1
ATOM 2187 N N . GLY B 1 127 ? -0.159 -17.906 -17.469 1 98 127 GLY B N 1
ATOM 2188 C CA . GLY B 1 127 ? -0.191 -19.312 -17.094 1 98 127 GLY B CA 1
ATOM 2189 C C . GLY B 1 127 ? -0.703 -19.547 -15.695 1 98 127 GLY B C 1
ATOM 2190 O O . GLY B 1 127 ? -0.226 -18.938 -14.742 1 98 127 GLY B O 1
ATOM 2191 N N . ALA B 1 128 ? -1.592 -20.5 -15.578 1 97.75 128 ALA B N 1
ATOM 2192 C CA . ALA B 1 128 ? -2.254 -20.781 -14.305 1 97.75 128 ALA B CA 1
ATOM 2193 C C . ALA B 1 128 ? -1.261 -21.328 -13.281 1 97.75 128 ALA B C 1
ATOM 2195 O O . ALA B 1 128 ? -1.323 -20.969 -12.102 1 97.75 128 ALA B O 1
ATOM 2196 N N . GLU B 1 129 ? -0.401 -22.094 -13.719 1 97.56 129 GLU B N 1
ATOM 2197 C CA . GLU B 1 129 ? 0.571 -22.688 -12.805 1 97.56 129 GLU B CA 1
ATOM 2198 C C . GLU B 1 129 ? 1.559 -21.656 -12.289 1 97.56 129 GLU B C 1
ATOM 2200 O O . GLU B 1 129 ? 1.892 -21.641 -11.102 1 97.56 129 GLU B O 1
ATOM 2205 N N . ARG B 1 130 ? 2.041 -20.812 -13.195 1 97.56 130 ARG B N 1
ATOM 2206 C CA . ARG B 1 130 ? 2.953 -19.734 -12.82 1 97.56 130 ARG B CA 1
ATOM 2207 C C . ARG B 1 130 ? 2.316 -18.812 -11.797 1 97.56 130 ARG B C 1
ATOM 2209 O O . ARG B 1 130 ? 2.955 -18.438 -10.812 1 97.56 130 ARG B O 1
ATOM 2216 N N . LEU B 1 131 ? 1.05 -18.547 -12 1 97.88 131 LEU B N 1
ATOM 2217 C CA . LEU B 1 131 ? 0.328 -17.672 -11.078 1 97.88 131 LEU B CA 1
ATOM 2218 C C . LEU B 1 131 ? 0.138 -18.359 -9.727 1 97.88 131 LEU B C 1
ATOM 2220 O O . LEU B 1 131 ? 0.326 -17.734 -8.68 1 97.88 131 LEU B O 1
ATOM 2224 N N . ALA B 1 132 ? -0.186 -19.594 -9.781 1 97.69 132 ALA B N 1
ATOM 2225 C CA . ALA B 1 132 ? -0.392 -20.359 -8.555 1 97.69 132 ALA B CA 1
ATOM 2226 C C . ALA B 1 132 ? 0.89 -20.422 -7.727 1 97.69 132 ALA B C 1
ATOM 2228 O O . ALA B 1 132 ? 0.853 -20.312 -6.5 1 97.69 132 ALA B O 1
ATOM 2229 N N . ASP B 1 133 ? 1.965 -20.578 -8.352 1 97.62 133 ASP B N 1
ATOM 2230 C CA . ASP B 1 133 ? 3.252 -20.641 -7.672 1 97.62 133 ASP B CA 1
ATOM 2231 C C . ASP B 1 133 ? 3.6 -19.312 -7.016 1 97.62 133 ASP B C 1
ATOM 2233 O O . ASP B 1 133 ? 4.113 -19.281 -5.895 1 97.62 133 ASP B O 1
ATOM 2237 N N . ALA B 1 134 ? 3.334 -18.234 -7.73 1 98.12 134 ALA B N 1
ATOM 2238 C CA . ALA B 1 134 ? 3.574 -16.906 -7.168 1 98.12 134 ALA B CA 1
ATOM 2239 C C . ALA B 1 134 ? 2.686 -16.656 -5.953 1 98.12 134 ALA B C 1
ATOM 2241 O O . ALA B 1 134 ? 3.148 -16.141 -4.934 1 98.12 134 ALA B O 1
ATOM 2242 N N . ARG B 1 135 ? 1.439 -17.078 -6.059 1 98.19 135 ARG B N 1
ATOM 2243 C CA . ARG B 1 135 ? 0.518 -16.922 -4.938 1 98.19 135 ARG B CA 1
ATOM 2244 C C . ARG B 1 135 ? 1.002 -17.703 -3.725 1 98.19 135 ARG B C 1
ATOM 2246 O O . ARG B 1 135 ? 1.003 -17.188 -2.605 1 98.19 135 ARG B O 1
ATOM 2253 N N . ALA B 1 136 ? 1.437 -18.859 -4.004 1 98 136 ALA B N 1
ATOM 2254 C CA . ALA B 1 136 ? 1.91 -19.703 -2.918 1 98 136 ALA B CA 1
ATOM 2255 C C . ALA B 1 136 ? 3.129 -19.094 -2.232 1 98 136 ALA B C 1
ATOM 2257 O O . ALA B 1 136 ? 3.209 -19.062 -1.002 1 98 136 ALA B O 1
ATOM 2258 N N . LEU B 1 137 ? 4.027 -18.625 -2.982 1 98.56 137 LEU B N 1
ATOM 2259 C CA . LEU B 1 137 ? 5.23 -18.016 -2.426 1 98.56 137 LEU B CA 1
ATOM 2260 C C . LEU B 1 137 ? 4.879 -16.781 -1.6 1 98.56 137 LEU B C 1
ATOM 2262 O O . LEU B 1 137 ? 5.375 -16.609 -0.483 1 98.56 137 LEU B O 1
ATOM 2266 N N . LEU B 1 138 ? 4.02 -15.922 -2.146 1 98.62 138 LEU B N 1
ATOM 2267 C CA . LEU B 1 138 ? 3.648 -14.695 -1.441 1 98.62 138 LEU B CA 1
ATOM 2268 C C . LEU B 1 138 ? 2.904 -15.016 -0.15 1 98.62 138 LEU B C 1
ATOM 2270 O O . LEU B 1 138 ? 3.084 -14.336 0.862 1 98.62 138 LEU B O 1
ATOM 2274 N N . ALA B 1 139 ? 2.117 -16.047 -0.188 1 98.31 139 ALA B N 1
ATOM 2275 C CA . ALA B 1 139 ? 1.432 -16.484 1.025 1 98.31 139 ALA B CA 1
ATOM 2276 C C . ALA B 1 139 ? 2.43 -16.969 2.078 1 98.31 139 ALA B C 1
ATOM 2278 O O . ALA B 1 139 ? 2.273 -16.672 3.266 1 98.31 139 ALA B O 1
ATOM 2279 N N . GLU B 1 140 ? 3.396 -17.688 1.671 1 98.44 140 GLU B N 1
ATOM 2280 C CA . GLU B 1 140 ? 4.438 -18.141 2.586 1 98.44 140 GLU B CA 1
ATOM 2281 C C . GLU B 1 140 ? 5.211 -16.969 3.178 1 98.44 140 GLU B C 1
ATOM 2283 O O . GLU B 1 140 ? 5.566 -16.984 4.359 1 98.44 140 GLU B O 1
ATOM 2288 N N . VAL B 1 141 ? 5.5 -16 2.373 1 98.56 141 VAL B N 1
ATOM 2289 C CA . VAL B 1 141 ? 6.191 -14.797 2.832 1 98.56 141 VAL B CA 1
ATOM 2290 C C . VAL B 1 141 ? 5.34 -14.078 3.873 1 98.56 141 VAL B C 1
ATOM 2292 O O . VAL B 1 141 ? 5.848 -13.656 4.914 1 98.56 141 VAL B O 1
ATOM 2295 N N . ILE B 1 142 ? 4.051 -13.93 3.609 1 98.25 142 ILE B N 1
ATOM 2296 C CA . ILE B 1 142 ? 3.121 -13.297 4.543 1 98.25 142 ILE B CA 1
ATOM 2297 C C . ILE B 1 142 ? 3.145 -14.047 5.875 1 98.25 142 ILE B C 1
ATOM 2299 O O . ILE B 1 142 ? 3.207 -13.43 6.938 1 98.25 142 ILE B O 1
ATOM 2303 N N . ASP B 1 143 ? 3.143 -15.297 5.754 1 97.69 143 ASP B N 1
ATOM 2304 C CA . ASP B 1 143 ? 3.168 -16.125 6.957 1 97.69 143 ASP B CA 1
ATOM 2305 C C . ASP B 1 143 ? 4.473 -15.922 7.73 1 97.69 143 ASP B C 1
ATOM 2307 O O . ASP B 1 143 ? 4.461 -15.812 8.953 1 97.69 143 ASP B O 1
ATOM 2311 N N . ARG B 1 144 ? 5.559 -15.898 7.051 1 97.56 144 ARG B N 1
ATOM 2312 C CA . ARG B 1 144 ? 6.875 -15.734 7.656 1 97.56 144 ARG B CA 1
ATOM 2313 C C . ARG B 1 144 ? 6.93 -14.477 8.516 1 97.56 144 ARG B C 1
ATOM 2315 O O . ARG B 1 144 ? 7.566 -14.469 9.57 1 97.56 144 ARG B O 1
ATOM 2322 N N . PHE B 1 145 ? 6.25 -13.477 8.094 1 96.88 145 PHE B N 1
ATOM 2323 C CA . PHE B 1 145 ? 6.375 -12.203 8.789 1 96.88 145 PHE B CA 1
ATOM 2324 C C . PHE B 1 145 ? 5.125 -11.906 9.609 1 96.88 145 PHE B C 1
ATOM 2326 O O . PHE B 1 145 ? 4.852 -10.75 9.945 1 96.88 145 PHE B O 1
ATOM 2333 N N . GLY B 1 146 ? 4.285 -12.906 9.844 1 93.12 146 GLY B N 1
ATOM 2334 C CA . GLY B 1 146 ? 3.221 -12.852 10.836 1 93.12 146 GLY B CA 1
ATOM 2335 C C . GLY B 1 146 ? 1.973 -12.148 10.328 1 93.12 146 GLY B C 1
ATOM 2336 O O . GLY B 1 146 ? 1.212 -11.578 11.117 1 93.12 146 GLY B O 1
ATOM 2337 N N . GLY B 1 147 ? 1.728 -12.133 9.008 1 95.25 147 GLY B N 1
ATOM 2338 C CA . GLY B 1 147 ? 0.599 -11.414 8.445 1 95.25 147 GLY B CA 1
ATOM 2339 C C . GLY B 1 147 ? -0.653 -12.258 8.328 1 95.25 147 GLY B C 1
ATOM 2340 O O . GLY B 1 147 ? -1.748 -11.734 8.117 1 95.25 147 GLY B O 1
ATOM 2341 N N . THR B 1 148 ? -0.564 -13.586 8.5 1 96.06 148 THR B N 1
ATOM 2342 C CA . THR B 1 148 ? -1.656 -14.508 8.195 1 96.06 148 THR B CA 1
ATOM 2343 C C . THR B 1 148 ? -2.842 -14.266 9.125 1 96.06 148 THR B C 1
ATOM 2345 O O . THR B 1 148 ? -3.98 -14.141 8.672 1 96.06 148 THR B O 1
ATOM 2348 N N . ALA B 1 149 ? -2.568 -14.133 10.406 1 93.81 149 ALA B N 1
ATOM 2349 C CA . ALA B 1 149 ? -3.635 -13.969 11.383 1 93.81 149 ALA B CA 1
ATOM 2350 C C . ALA B 1 149 ? -4.398 -12.672 11.156 1 93.81 149 ALA B C 1
ATOM 2352 O O . ALA B 1 149 ? -5.629 -12.641 11.234 1 93.81 149 ALA B O 1
ATOM 2353 N N . ALA B 1 150 ? -3.672 -11.602 10.883 1 92.44 150 ALA B N 1
ATOM 2354 C CA . ALA B 1 150 ? -4.301 -10.305 10.656 1 92.44 150 ALA B CA 1
ATOM 2355 C C . ALA B 1 150 ? -5.176 -10.32 9.406 1 92.44 150 ALA B C 1
ATOM 2357 O O . ALA B 1 150 ? -6.254 -9.727 9.391 1 92.44 150 ALA B O 1
ATOM 2358 N N . ILE B 1 151 ? -4.754 -11 8.383 1 93.62 151 ILE B N 1
ATOM 2359 C CA . ILE B 1 151 ? -5.508 -11.094 7.133 1 93.62 151 ILE B CA 1
ATOM 2360 C C . ILE B 1 151 ? -6.797 -11.875 7.367 1 93.62 151 ILE B C 1
ATOM 2362 O O . ILE B 1 151 ? -7.875 -11.453 6.949 1 93.62 151 ILE B O 1
ATOM 2366 N N . ARG B 1 152 ? -6.68 -12.984 8.102 1 91.56 152 ARG B N 1
ATOM 2367 C CA . ARG B 1 152 ? -7.836 -13.828 8.383 1 91.56 152 ARG B CA 1
ATOM 2368 C C . ARG B 1 152 ? -8.867 -13.086 9.219 1 91.56 152 ARG B C 1
ATOM 2370 O O . ARG B 1 152 ? -10.07 -13.258 9.023 1 91.56 152 ARG B O 1
ATOM 2377 N N . ALA B 1 153 ? -8.328 -12.242 10.102 1 89.62 153 ALA B N 1
ATOM 2378 C CA . ALA B 1 153 ? -9.203 -11.5 11.008 1 89.62 153 ALA B CA 1
ATOM 2379 C C . ALA B 1 153 ? -9.664 -10.188 10.367 1 89.62 153 ALA B C 1
ATOM 2381 O O . ALA B 1 153 ? -10.398 -9.422 10.984 1 89.62 153 ALA B O 1
ATOM 2382 N N . ARG B 1 154 ? -9.219 -9.922 9.117 1 89.69 154 ARG B N 1
ATOM 2383 C CA . ARG B 1 154 ? -9.562 -8.719 8.375 1 89.69 154 ARG B CA 1
ATOM 2384 C C . ARG B 1 154 ? -9.102 -7.465 9.117 1 89.69 154 ARG B C 1
ATOM 2386 O O . ARG B 1 154 ? -9.828 -6.473 9.18 1 89.69 154 ARG B O 1
ATOM 2393 N N . ARG B 1 155 ? -7.91 -7.547 9.695 1 87.44 155 ARG B N 1
ATOM 2394 C CA . ARG B 1 155 ? -7.379 -6.441 10.484 1 87.44 155 ARG B CA 1
ATOM 2395 C C . ARG B 1 155 ? -6.062 -5.941 9.906 1 87.44 155 ARG B C 1
ATOM 2397 O O . ARG B 1 155 ? -5.254 -5.34 10.617 1 87.44 155 ARG B O 1
ATOM 2404 N N . VAL B 1 156 ? -5.957 -6.172 8.648 1 85.62 156 VAL B N 1
ATOM 2405 C CA . VAL B 1 156 ? -4.719 -5.758 8 1 85.62 156 VAL B CA 1
ATOM 2406 C C . VAL B 1 156 ? -4.734 -4.25 7.773 1 85.62 156 VAL B C 1
ATOM 2408 O O . VAL B 1 156 ? -5.766 -3.68 7.41 1 85.62 156 VAL B O 1
ATOM 2411 N N . ARG B 1 157 ? -3.576 -3.59 7.977 1 85.88 157 ARG B N 1
ATOM 2412 C CA . ARG B 1 157 ? -3.436 -2.152 7.773 1 85.88 157 ARG B CA 1
ATOM 2413 C C . ARG B 1 157 ? -2.213 -1.835 6.922 1 85.88 157 ARG B C 1
ATOM 2415 O O . ARG B 1 157 ? -1.226 -2.572 6.945 1 85.88 157 ARG B O 1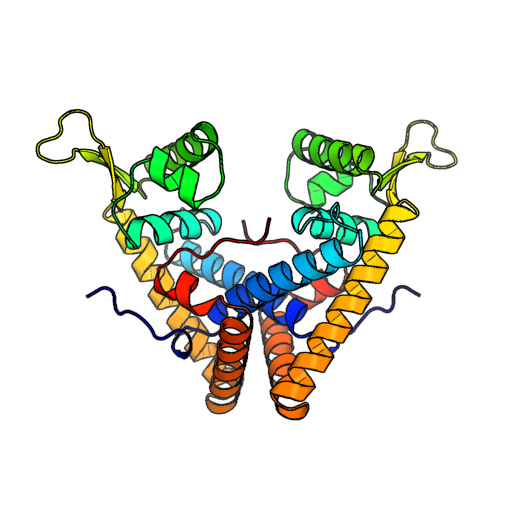
ATOM 2422 N N . PRO B 1 158 ? -2.336 -0.71 6.113 1 87.88 158 PRO B N 1
ATOM 2423 C CA . PRO B 1 158 ? -1.126 -0.257 5.422 1 87.88 158 PRO B CA 1
ATOM 2424 C C . PRO B 1 158 ? -0.01 0.139 6.383 1 87.88 158 PRO B C 1
ATOM 2426 O O . PRO B 1 158 ? -0.28 0.515 7.527 1 87.88 158 PRO B O 1
ATOM 2429 N N . PRO B 1 159 ? 1.24 0.013 5.938 1 84.62 159 PRO B N 1
ATOM 2430 C CA . PRO B 1 159 ? 2.355 0.439 6.785 1 84.62 159 PRO B CA 1
ATOM 2431 C C . PRO B 1 159 ? 2.311 1.93 7.113 1 84.62 159 PRO B C 1
ATOM 2433 O O . PRO B 1 159 ? 1.801 2.725 6.32 1 84.62 159 PRO B O 1
ATOM 2436 N N . ALA B 1 160 ? 2.754 2.252 8.328 1 73.88 160 ALA B N 1
ATOM 2437 C CA . ALA B 1 160 ? 2.77 3.635 8.805 1 73.88 160 ALA B CA 1
ATOM 2438 C C . ALA B 1 160 ? 3.922 4.414 8.18 1 73.88 160 ALA B C 1
ATOM 2440 O O . ALA B 1 160 ? 4.969 3.844 7.863 1 73.88 160 ALA B O 1
#